Protein AF-A0A366F1Q2-F1 (afdb_monomer_lite)

Structure (mmCIF, N/CA/C/O backbone):
data_AF-A0A366F1Q2-F1
#
_entry.id   AF-A0A366F1Q2-F1
#
loop_
_atom_site.group_PDB
_atom_site.id
_atom_site.type_symbol
_atom_site.label_atom_id
_atom_site.label_alt_id
_atom_site.label_comp_id
_atom_site.label_asym_id
_atom_site.label_entity_id
_atom_site.label_seq_id
_atom_site.pdbx_PDB_ins_code
_atom_site.Cartn_x
_atom_site.Cartn_y
_atom_site.Cartn_z
_atom_site.occupancy
_atom_site.B_iso_or_equiv
_atom_site.auth_seq_id
_atom_site.auth_comp_id
_atom_site.auth_asym_id
_atom_site.auth_atom_id
_atom_site.pdbx_PDB_model_num
ATOM 1 N N . MET A 1 1 ? 3.385 -9.358 -30.947 1.00 55.31 1 MET A N 1
ATOM 2 C CA . MET A 1 1 ? 3.526 -7.968 -30.463 1.00 55.31 1 MET A CA 1
ATOM 3 C C . MET A 1 1 ? 4.231 -8.052 -29.122 1.00 55.31 1 MET A C 1
ATOM 5 O O . MET A 1 1 ? 3.856 -8.909 -28.335 1.00 55.31 1 MET A O 1
ATOM 9 N N . GLY A 1 2 ? 5.328 -7.318 -28.923 1.00 78.94 2 GLY A N 1
ATOM 10 C CA . GLY A 1 2 ? 6.110 -7.414 -27.682 1.00 78.94 2 GLY A CA 1
ATOM 11 C C . GLY A 1 2 ? 5.351 -6.820 -26.495 1.00 78.94 2 GLY A C 1
ATOM 12 O O . GLY A 1 2 ? 4.622 -5.847 -26.676 1.00 78.94 2 GLY A O 1
ATOM 13 N N . LEU A 1 3 ? 5.559 -7.368 -25.293 1.00 78.94 3 LEU A N 1
ATOM 14 C CA . LEU A 1 3 ? 4.951 -6.921 -24.029 1.00 78.94 3 LEU A CA 1
ATOM 15 C C . LEU A 1 3 ? 5.019 -5.394 -23.859 1.00 78.94 3 LEU A C 1
ATOM 17 O O . LEU A 1 3 ? 4.068 -4.757 -23.412 1.00 78.94 3 LEU A O 1
ATOM 21 N N . ILE A 1 4 ? 6.141 -4.793 -24.259 1.00 79.56 4 ILE A N 1
ATOM 22 C CA . ILE A 1 4 ? 6.356 -3.352 -24.145 1.00 79.56 4 ILE A CA 1
ATOM 23 C C . ILE A 1 4 ? 5.438 -2.551 -25.082 1.00 79.56 4 ILE A C 1
ATOM 25 O O . ILE A 1 4 ? 4.982 -1.469 -24.715 1.00 79.56 4 ILE A O 1
ATOM 29 N N . ALA A 1 5 ? 5.137 -3.069 -26.277 1.00 81.25 5 ALA A N 1
ATOM 30 C CA . ALA A 1 5 ? 4.204 -2.420 -27.197 1.00 81.25 5 ALA A CA 1
ATOM 31 C C . ALA A 1 5 ? 2.777 -2.428 -26.635 1.00 81.25 5 ALA A C 1
ATOM 33 O O . ALA A 1 5 ? 2.075 -1.431 -26.777 1.00 81.25 5 ALA A O 1
ATOM 34 N N . ASP A 1 6 ? 2.390 -3.494 -25.932 1.00 83.12 6 ASP A N 1
ATOM 35 C CA . ASP A 1 6 ? 1.084 -3.581 -25.277 1.00 83.12 6 ASP A CA 1
ATOM 36 C C . ASP A 1 6 ? 1.009 -2.642 -24.064 1.00 83.12 6 ASP A C 1
ATOM 38 O O . ASP A 1 6 ? 0.039 -1.903 -23.912 1.00 83.12 6 ASP A O 1
ATOM 42 N N . ILE A 1 7 ? 2.055 -2.593 -23.229 1.00 81.50 7 ILE A N 1
ATOM 43 C CA . ILE A 1 7 ? 2.107 -1.697 -22.061 1.00 81.50 7 ILE A CA 1
ATOM 44 C C . ILE A 1 7 ? 2.093 -0.230 -22.505 1.00 81.50 7 ILE A C 1
ATOM 46 O O . ILE A 1 7 ? 1.247 0.543 -22.061 1.00 81.50 7 ILE A O 1
ATOM 50 N N . LEU A 1 8 ? 2.995 0.167 -23.407 1.00 80.94 8 LEU A N 1
ATOM 51 C CA . LEU A 1 8 ? 3.077 1.555 -23.870 1.00 80.94 8 LEU A CA 1
ATOM 52 C C . LEU A 1 8 ? 1.886 1.937 -24.756 1.00 80.94 8 LEU A C 1
ATOM 54 O O . LEU A 1 8 ? 1.430 3.080 -24.709 1.00 80.94 8 LEU A O 1
ATOM 58 N N . GLY A 1 9 ? 1.362 0.992 -25.538 1.00 80.69 9 GLY A N 1
ATOM 59 C CA . GLY A 1 9 ? 0.164 1.176 -26.353 1.00 80.69 9 GLY A CA 1
ATOM 60 C C . GLY A 1 9 ? -1.067 1.450 -25.495 1.00 80.69 9 GLY A C 1
ATOM 61 O O . GLY A 1 9 ? -1.777 2.423 -25.748 1.00 80.69 9 GLY A O 1
ATOM 62 N N . ASN A 1 10 ? -1.262 0.675 -24.426 1.00 77.44 10 ASN A N 1
ATOM 63 C CA . ASN A 1 10 ? -2.367 0.869 -23.488 1.00 77.44 10 ASN A CA 1
ATOM 64 C C . ASN A 1 10 ? -2.260 2.187 -22.715 1.00 77.44 10 ASN A C 1
ATOM 66 O O . ASN A 1 10 ? -3.276 2.822 -22.465 1.00 77.44 10 ASN A O 1
ATOM 70 N N . ILE A 1 11 ? -1.050 2.644 -22.384 1.00 70.56 11 ILE A N 1
ATOM 71 C CA . ILE A 1 11 ? -0.853 3.938 -21.710 1.00 70.56 11 ILE A CA 1
ATOM 72 C C . ILE A 1 11 ? -1.152 5.104 -22.661 1.00 70.56 11 ILE A C 1
ATOM 74 O O . ILE A 1 11 ? -1.729 6.110 -22.255 1.00 70.56 11 ILE A O 1
ATOM 78 N N . ARG A 1 12 ? -0.786 4.980 -23.943 1.00 72.44 12 ARG A N 1
ATOM 79 C CA . ARG A 1 12 ? -0.923 6.065 -24.926 1.00 72.44 12 ARG A CA 1
ATOM 80 C C . ARG A 1 12 ? -2.324 6.174 -25.531 1.00 72.44 12 ARG A C 1
ATOM 82 O O . ARG A 1 12 ? -2.735 7.273 -25.889 1.00 72.44 12 ARG A O 1
ATOM 89 N N . ALA A 1 13 ? -3.046 5.062 -25.661 1.00 69.06 13 ALA A N 1
ATOM 90 C CA . ALA A 1 13 ? -4.394 5.035 -26.234 1.00 69.06 13 ALA A CA 1
ATOM 91 C C . ALA A 1 13 ? -5.470 5.591 -25.286 1.00 69.06 13 ALA A C 1
ATOM 93 O O . ALA A 1 13 ? -6.597 5.856 -25.706 1.00 69.06 13 ALA A O 1
ATOM 94 N N . ALA A 1 14 ? -5.147 5.768 -24.007 1.00 49.94 14 ALA A N 1
ATOM 95 C CA . ALA A 1 14 ? -6.154 5.877 -22.975 1.00 49.94 14 ALA A CA 1
ATOM 96 C C . ALA A 1 14 ? -6.227 7.295 -22.383 1.00 49.94 14 ALA A C 1
ATOM 98 O O . ALA A 1 14 ? -5.670 7.605 -21.337 1.00 49.94 14 ALA A O 1
ATOM 99 N N . GLY A 1 15 ? -7.033 8.146 -23.027 1.00 59.25 15 GLY A N 1
ATOM 100 C CA . GLY A 1 15 ? -7.753 9.207 -22.306 1.00 59.25 15 GLY A CA 1
ATOM 101 C C . GLY A 1 15 ? -8.800 8.641 -21.325 1.00 59.25 15 GLY A C 1
ATOM 102 O O . GLY A 1 15 ? -9.374 9.382 -20.535 1.00 59.25 15 GLY A O 1
ATOM 103 N N . ALA A 1 16 ? -9.039 7.324 -21.362 1.00 59.31 16 ALA A N 1
ATOM 104 C CA . ALA A 1 16 ? -9.848 6.569 -20.416 1.00 59.31 16 ALA A CA 1
ATOM 105 C C . ALA A 1 16 ? -8.939 5.820 -19.428 1.00 59.31 16 ALA A C 1
ATOM 107 O O . ALA A 1 16 ? -7.974 5.188 -19.831 1.00 59.31 16 ALA A O 1
ATOM 108 N N . LYS A 1 17 ? -9.240 5.856 -18.128 1.00 68.19 17 LYS A N 1
ATOM 109 C CA . LYS A 1 17 ? -8.485 5.094 -17.122 1.00 68.19 17 LYS A CA 1
ATOM 110 C C . LYS A 1 17 ? -8.599 3.587 -17.445 1.00 68.19 17 LYS A C 1
ATOM 112 O O . LYS A 1 17 ? -9.731 3.099 -17.479 1.00 68.19 17 LYS A O 1
ATOM 117 N N . PRO A 1 18 ? -7.500 2.855 -17.718 1.00 74.19 18 PRO A N 1
ATOM 118 C CA . PRO A 1 18 ? -7.575 1.427 -18.012 1.00 74.19 18 PRO A CA 1
ATOM 119 C C . PRO A 1 18 ? -8.175 0.666 -16.825 1.00 74.19 18 PRO A C 1
ATOM 121 O O . PRO A 1 18 ? -8.072 1.106 -15.675 1.00 74.19 18 PRO A O 1
ATOM 124 N N . ALA A 1 19 ? -8.817 -0.470 -17.108 1.00 78.31 19 ALA A N 1
ATOM 125 C CA . ALA A 1 19 ? -9.313 -1.350 -16.058 1.00 78.31 19 ALA A CA 1
ATOM 126 C C . ALA A 1 19 ? -8.145 -1.751 -15.134 1.00 78.31 19 ALA A C 1
ATOM 128 O O . ALA A 1 19 ? -7.055 -2.041 -15.639 1.00 78.31 19 ALA A O 1
ATOM 129 N N . PRO A 1 20 ? -8.339 -1.743 -13.802 1.00 82.81 20 PRO A N 1
ATOM 130 C CA . PRO A 1 20 ? -7.271 -2.077 -12.870 1.00 82.81 20 PRO A CA 1
ATOM 131 C C . PRO A 1 20 ? -6.807 -3.516 -13.111 1.00 82.81 20 PRO A C 1
ATOM 133 O O . PRO A 1 20 ? -7.621 -4.441 -13.134 1.00 82.81 20 PRO A O 1
ATOM 136 N N . ARG A 1 21 ? -5.499 -3.698 -13.304 1.00 90.88 21 ARG A N 1
ATOM 137 C CA . ARG A 1 21 ? -4.878 -5.022 -13.412 1.00 90.88 21 ARG A CA 1
ATOM 138 C C . ARG A 1 21 ? -4.797 -5.685 -12.041 1.00 90.88 21 ARG A C 1
ATOM 140 O O . ARG A 1 21 ? -4.759 -5.001 -11.018 1.00 90.88 21 ARG A O 1
ATOM 147 N N . ALA A 1 22 ? -4.744 -7.017 -12.009 1.00 95.00 22 ALA A N 1
ATOM 148 C CA . ALA A 1 22 ? -4.467 -7.713 -10.760 1.00 95.00 22 ALA A CA 1
ATOM 149 C C . ALA A 1 22 ? -2.996 -7.515 -10.357 1.00 95.00 22 ALA A C 1
ATOM 151 O O . ALA A 1 22 ? -2.111 -7.420 -11.208 1.00 95.00 22 ALA A O 1
ATOM 152 N N . LEU A 1 23 ? -2.719 -7.514 -9.049 1.00 94.38 23 LEU A N 1
ATOM 153 C CA . LEU A 1 23 ? -1.359 -7.392 -8.505 1.00 94.38 23 LEU A CA 1
ATOM 154 C C . LEU A 1 23 ? -0.407 -8.441 -9.108 1.00 94.38 23 LEU A C 1
ATOM 156 O O . LEU A 1 23 ? 0.691 -8.098 -9.543 1.00 94.38 23 LEU A O 1
ATOM 160 N N . ALA A 1 24 ? -0.868 -9.691 -9.224 1.00 94.12 24 ALA A N 1
ATOM 161 C CA . ALA A 1 24 ? -0.105 -10.783 -9.826 1.00 94.12 24 ALA A CA 1
ATOM 162 C C . ALA A 1 24 ? 0.238 -10.533 -11.309 1.00 94.12 24 ALA A C 1
ATOM 164 O O . ALA A 1 24 ? 1.314 -10.917 -11.766 1.00 94.12 24 ALA A O 1
ATOM 165 N N . ASP A 1 25 ? -0.634 -9.851 -12.060 1.00 94.19 25 ASP A N 1
ATOM 166 C CA . ASP A 1 25 ? -0.396 -9.547 -13.475 1.00 94.19 25 ASP A CA 1
ATOM 167 C C . ASP A 1 25 ? 0.711 -8.503 -13.649 1.00 94.19 25 ASP A C 1
ATOM 169 O O . ASP A 1 25 ? 1.524 -8.606 -14.573 1.00 94.19 25 ASP A O 1
ATOM 173 N N . VAL A 1 26 ? 0.759 -7.503 -12.760 1.00 94.25 26 VAL A N 1
ATOM 174 C CA . VAL A 1 26 ? 1.796 -6.459 -12.761 1.00 94.25 26 VAL A CA 1
ATOM 175 C C . VAL A 1 26 ? 3.148 -7.043 -12.350 1.00 94.25 26 VAL A C 1
ATOM 177 O O . VAL A 1 26 ? 4.153 -6.770 -13.005 1.00 94.25 26 VAL A O 1
ATOM 180 N N . GLU A 1 27 ? 3.184 -7.917 -11.341 1.00 96.00 27 GLU A N 1
ATOM 181 C CA . GLU A 1 27 ? 4.404 -8.636 -10.945 1.00 96.00 27 GLU A CA 1
ATOM 182 C C . GLU A 1 27 ? 4.911 -9.555 -12.068 1.00 96.00 27 GLU A C 1
ATOM 184 O O . GLU A 1 27 ? 6.097 -9.530 -12.407 1.00 96.00 27 GLU A O 1
ATOM 189 N N . ALA A 1 28 ? 4.014 -10.296 -12.729 1.00 94.75 28 ALA A N 1
ATOM 190 C CA . ALA A 1 28 ? 4.359 -11.094 -13.902 1.00 94.75 28 ALA A CA 1
ATOM 191 C C . ALA A 1 28 ? 4.855 -10.225 -15.073 1.00 94.75 28 ALA A C 1
ATOM 193 O O . ALA A 1 28 ? 5.753 -10.627 -15.814 1.00 94.75 28 ALA A O 1
ATOM 194 N N . ALA A 1 29 ? 4.295 -9.025 -15.261 1.00 93.56 29 ALA A N 1
ATOM 195 C CA . ALA A 1 29 ? 4.774 -8.074 -16.261 1.00 93.56 29 ALA A CA 1
ATOM 196 C C . ALA A 1 29 ? 6.187 -7.562 -15.944 1.00 93.56 29 ALA A C 1
ATOM 198 O O . ALA A 1 29 ? 7.022 -7.559 -16.845 1.00 93.56 29 ALA A O 1
ATOM 199 N N . LEU A 1 30 ? 6.480 -7.210 -14.689 1.00 95.62 30 LEU A N 1
ATOM 200 C CA . LEU A 1 30 ? 7.823 -6.809 -14.250 1.00 95.62 30 LEU A CA 1
ATOM 201 C C . LEU A 1 30 ? 8.849 -7.935 -14.437 1.00 95.62 30 LEU A C 1
ATOM 203 O O . LEU A 1 30 ? 9.936 -7.690 -14.956 1.00 95.62 30 LEU A O 1
ATOM 207 N N . ALA A 1 31 ? 8.495 -9.177 -14.094 1.00 96.31 31 ALA A N 1
ATOM 208 C CA . ALA A 1 31 ? 9.366 -10.332 -14.314 1.00 96.31 31 ALA A CA 1
ATOM 209 C C . ALA A 1 31 ? 9.679 -10.539 -15.808 1.00 96.31 31 ALA A C 1
ATOM 211 O O . ALA A 1 31 ? 10.837 -10.720 -16.189 1.00 96.31 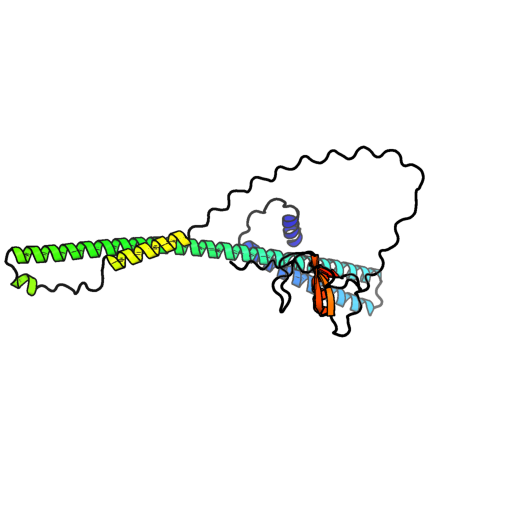31 ALA A O 1
ATOM 212 N N . ARG A 1 32 ? 8.659 -10.449 -16.675 1.00 95.50 32 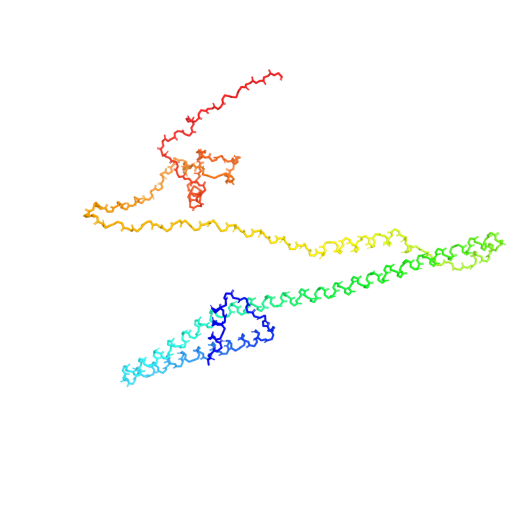ARG A N 1
ATOM 213 C CA . ARG A 1 32 ? 8.848 -10.511 -18.134 1.00 95.50 32 ARG A CA 1
ATOM 214 C C . ARG A 1 32 ? 9.722 -9.365 -18.648 1.00 95.50 32 ARG A C 1
ATOM 216 O O . ARG A 1 32 ? 10.605 -9.621 -19.460 1.00 95.50 32 ARG A O 1
ATOM 223 N N . LEU A 1 33 ? 9.528 -8.145 -18.145 1.00 95.25 33 LEU A N 1
ATOM 224 C CA . LEU A 1 33 ? 10.335 -6.976 -18.505 1.00 95.25 33 LEU A CA 1
ATOM 225 C C . LEU A 1 33 ? 11.811 -7.159 -18.120 1.00 95.25 33 LEU A C 1
ATOM 227 O O . LEU A 1 33 ? 12.701 -6.841 -18.907 1.00 95.25 33 LEU A O 1
ATOM 231 N N . GLY A 1 34 ? 12.078 -7.718 -16.935 1.00 95.94 34 GLY A N 1
ATOM 232 C CA . GLY A 1 34 ? 13.429 -8.059 -16.487 1.00 95.94 34 GLY A CA 1
ATOM 233 C C . GLY A 1 34 ? 14.108 -9.081 -17.403 1.00 95.94 34 GLY A C 1
ATOM 234 O O . GLY A 1 34 ? 15.260 -8.891 -17.796 1.00 95.94 34 GLY A O 1
ATOM 235 N N . ASN A 1 35 ? 13.378 -10.122 -17.814 1.00 96.06 35 ASN A N 1
ATOM 236 C CA . ASN A 1 35 ? 13.876 -11.118 -18.765 1.00 96.06 35 ASN A CA 1
ATOM 237 C C . ASN A 1 35 ? 14.170 -10.499 -20.141 1.00 96.06 35 ASN A C 1
ATOM 239 O O . ASN A 1 35 ? 15.231 -10.751 -20.709 1.00 96.06 35 ASN A O 1
ATOM 243 N N . GLU A 1 36 ? 13.270 -9.656 -20.655 1.00 95.69 36 GLU A N 1
ATOM 244 C CA . GLU A 1 36 ? 13.437 -8.959 -21.938 1.00 95.69 36 GLU A CA 1
ATOM 245 C C . GLU A 1 36 ? 14.643 -8.006 -21.916 1.00 95.69 36 GLU A C 1
ATOM 247 O O . GLU A 1 36 ? 15.457 -8.010 -22.840 1.00 95.69 36 GLU A O 1
ATOM 252 N N . ARG A 1 37 ? 14.830 -7.258 -20.820 1.00 97.19 37 ARG A N 1
ATOM 253 C CA . ARG A 1 37 ? 16.012 -6.411 -20.600 1.00 97.19 37 ARG A CA 1
ATOM 254 C C . ARG A 1 37 ? 17.304 -7.229 -20.602 1.00 97.19 37 ARG A C 1
ATOM 256 O O . ARG A 1 37 ? 18.267 -6.836 -21.257 1.00 97.19 37 ARG A O 1
ATOM 263 N N . ASN A 1 38 ? 17.345 -8.347 -19.879 1.00 97.00 38 ASN A N 1
ATOM 264 C CA . ASN A 1 38 ? 18.539 -9.195 -19.813 1.00 97.00 38 ASN A CA 1
ATOM 265 C C . ASN A 1 38 ? 18.876 -9.801 -21.182 1.00 97.00 38 ASN A C 1
ATOM 267 O O . ASN A 1 38 ? 20.035 -9.764 -21.592 1.00 97.00 38 ASN A O 1
ATOM 271 N N . ALA A 1 39 ? 17.865 -10.276 -21.916 1.00 96.38 39 ALA A N 1
ATOM 272 C CA . ALA A 1 39 ? 18.034 -10.790 -23.272 1.00 96.38 39 ALA A CA 1
ATOM 273 C C . ALA A 1 39 ? 18.550 -9.710 -24.238 1.00 96.38 39 ALA A C 1
ATOM 275 O O . ALA A 1 39 ? 19.489 -9.956 -24.990 1.00 96.38 39 ALA A O 1
ATOM 276 N N . ALA A 1 40 ? 17.999 -8.492 -24.183 1.00 96.06 40 ALA A N 1
ATOM 277 C CA . ALA A 1 40 ? 18.459 -7.382 -25.016 1.00 96.06 40 ALA A CA 1
ATOM 278 C C . ALA A 1 40 ? 19.898 -6.949 -24.676 1.00 96.06 40 ALA A C 1
ATOM 280 O O . ALA A 1 40 ? 20.671 -6.668 -25.587 1.00 96.06 40 ALA A O 1
ATOM 281 N N . ARG A 1 41 ? 20.293 -6.942 -23.393 1.00 98.06 41 ARG A N 1
ATOM 282 C CA . ARG A 1 41 ? 21.687 -6.671 -22.985 1.00 98.06 41 ARG A CA 1
ATOM 283 C C . ARG A 1 41 ? 22.655 -7.719 -23.528 1.00 98.06 41 ARG A C 1
ATOM 285 O O . ARG A 1 41 ? 23.700 -7.341 -24.051 1.00 98.06 41 ARG A O 1
ATOM 292 N N . ALA A 1 42 ? 22.303 -9.001 -23.420 1.00 97.69 42 ALA A N 1
ATOM 293 C CA . ALA A 1 42 ? 23.109 -10.090 -23.966 1.00 97.69 42 ALA A CA 1
ATOM 294 C C . ALA A 1 42 ? 23.262 -9.951 -25.488 1.00 97.69 42 ALA A C 1
ATOM 296 O O . ALA A 1 42 ? 24.381 -9.942 -25.984 1.00 97.69 42 ALA A O 1
ATOM 297 N N . ALA A 1 43 ? 22.163 -9.698 -26.206 1.00 97.56 43 ALA A N 1
ATOM 298 C CA . ALA A 1 43 ? 22.185 -9.526 -27.656 1.00 97.56 43 ALA A CA 1
ATOM 299 C C . ALA A 1 43 ? 23.031 -8.325 -28.120 1.00 97.56 43 ALA A C 1
ATOM 301 O O . ALA A 1 43 ? 23.733 -8.429 -29.121 1.00 97.56 43 ALA A O 1
ATOM 302 N N . VAL A 1 44 ? 23.014 -7.197 -27.392 1.00 98.00 44 VAL A N 1
ATOM 303 C CA . VAL A 1 44 ? 23.926 -6.071 -27.678 1.00 98.00 44 VAL A CA 1
ATOM 304 C C . VAL A 1 44 ? 25.380 -6.492 -27.472 1.00 98.00 44 VAL A C 1
ATOM 306 O O . VAL A 1 44 ? 26.215 -6.202 -28.320 1.00 98.00 44 VAL A O 1
ATOM 309 N N . ALA A 1 45 ? 25.695 -7.171 -26.366 1.00 97.88 45 ALA A N 1
ATOM 310 C CA . ALA A 1 45 ? 27.060 -7.606 -26.079 1.00 97.88 45 ALA A CA 1
ATOM 311 C C . ALA A 1 45 ? 27.577 -8.616 -27.116 1.00 97.88 45 ALA A C 1
ATOM 313 O O . ALA A 1 45 ? 28.722 -8.508 -27.549 1.00 97.88 45 ALA A O 1
ATOM 314 N N . ASP A 1 46 ? 26.735 -9.558 -27.537 1.00 97.75 46 ASP A N 1
ATOM 315 C CA . ASP A 1 46 ? 27.078 -10.555 -28.549 1.00 97.75 46 ASP A CA 1
ATOM 316 C C . ASP A 1 46 ? 27.265 -9.912 -29.929 1.00 97.75 46 ASP A C 1
ATOM 318 O O . ASP A 1 46 ? 28.268 -10.185 -30.580 1.00 97.75 46 ASP A O 1
ATOM 322 N N . ALA A 1 47 ? 26.386 -8.984 -30.332 1.00 97.69 47 ALA A N 1
ATOM 323 C CA . ALA A 1 47 ? 26.535 -8.247 -31.590 1.00 97.69 47 ALA A CA 1
ATOM 324 C C . ALA A 1 47 ? 27.821 -7.403 -31.628 1.00 97.69 47 ALA A C 1
ATOM 326 O O . ALA A 1 47 ? 28.477 -7.329 -32.663 1.00 97.69 47 ALA A O 1
ATOM 327 N N . MET A 1 48 ? 28.207 -6.786 -30.504 1.00 98.00 48 MET A N 1
ATOM 328 C CA . MET A 1 48 ? 29.469 -6.040 -30.409 1.00 98.00 48 MET A CA 1
ATOM 329 C C . MET A 1 48 ? 30.690 -6.966 -30.436 1.00 98.00 48 MET A C 1
ATOM 331 O O . MET A 1 48 ? 31.675 -6.634 -31.085 1.00 98.00 48 MET A O 1
ATOM 335 N N . ARG A 1 49 ? 30.619 -8.144 -29.801 1.00 98.00 49 ARG A N 1
ATOM 336 C CA . ARG A 1 49 ? 31.699 -9.141 -29.860 1.00 98.00 49 ARG A CA 1
ATOM 337 C C . ARG A 1 49 ? 31.894 -9.676 -31.280 1.00 98.00 49 ARG A C 1
ATOM 339 O O . ARG A 1 49 ? 33.018 -9.684 -31.763 1.00 98.00 49 ARG A O 1
ATOM 346 N N . GLU A 1 50 ? 30.809 -10.064 -31.954 1.00 97.94 50 GLU A N 1
ATOM 347 C CA . GLU A 1 50 ? 30.854 -10.534 -33.348 1.00 97.94 50 GLU A CA 1
ATOM 348 C C . GLU A 1 50 ? 31.394 -9.435 -34.272 1.00 97.94 50 GLU A C 1
ATOM 350 O O . GLU A 1 50 ? 32.228 -9.698 -35.131 1.00 97.94 50 GLU A O 1
ATOM 355 N N . ARG A 1 51 ? 30.988 -8.179 -34.057 1.00 97.62 51 ARG A N 1
ATOM 356 C CA . ARG A 1 51 ? 31.514 -7.028 -34.799 1.00 97.62 51 ARG A CA 1
ATOM 357 C C . ARG A 1 51 ? 33.030 -6.894 -34.647 1.00 97.62 51 ARG A C 1
ATOM 359 O O . ARG A 1 51 ? 33.717 -6.691 -35.644 1.00 97.62 51 ARG A O 1
ATOM 366 N N . ASP A 1 52 ? 33.542 -6.999 -33.424 1.00 97.88 52 ASP A N 1
ATOM 367 C CA . ASP A 1 52 ? 34.978 -6.899 -33.157 1.00 97.88 52 ASP A CA 1
ATOM 368 C C . ASP A 1 52 ? 35.756 -8.072 -33.778 1.00 97.88 52 ASP A C 1
ATOM 370 O O . ASP A 1 52 ? 36.848 -7.870 -34.303 1.00 97.88 52 ASP A O 1
ATOM 374 N N . GLU A 1 53 ? 35.184 -9.280 -33.793 1.00 97.75 53 GLU A N 1
ATOM 375 C CA . GLU A 1 53 ? 35.757 -10.445 -34.483 1.00 97.75 53 GLU A CA 1
ATOM 376 C C . GLU A 1 53 ? 35.798 -10.254 -36.009 1.00 97.75 53 GLU A C 1
ATOM 378 O O . GLU A 1 53 ? 36.816 -10.543 -36.637 1.00 97.75 53 GLU A O 1
ATOM 383 N N . LEU A 1 54 ? 34.731 -9.716 -36.609 1.00 97.00 54 LEU A N 1
ATOM 384 C CA . LEU A 1 54 ? 34.661 -9.453 -38.051 1.00 97.00 54 LEU A CA 1
ATOM 385 C C . LEU A 1 54 ? 35.646 -8.372 -38.513 1.00 97.00 54 LEU A C 1
ATOM 387 O O . LEU A 1 54 ? 36.196 -8.468 -39.610 1.00 97.00 54 LEU A O 1
ATOM 391 N N . LEU A 1 55 ? 35.917 -7.382 -37.660 1.00 96.12 55 LEU A N 1
ATOM 392 C CA . LEU A 1 55 ? 36.939 -6.365 -37.914 1.00 96.12 55 LEU A CA 1
ATOM 393 C C . LEU A 1 55 ? 38.361 -6.945 -37.972 1.00 96.12 55 LEU A C 1
ATOM 395 O O . LEU A 1 55 ? 39.230 -6.334 -38.584 1.00 96.12 55 LEU A O 1
ATOM 399 N N . LEU A 1 56 ? 38.616 -8.104 -37.356 1.00 97.50 56 LEU A N 1
ATOM 400 C CA . LEU A 1 56 ? 39.930 -8.759 -37.394 1.00 97.50 56 LEU A CA 1
ATOM 401 C C . LEU A 1 56 ? 40.170 -9.567 -38.674 1.00 97.50 56 LEU A C 1
ATOM 403 O O . LEU A 1 56 ? 41.320 -9.880 -38.978 1.00 97.50 56 LEU A O 1
ATOM 407 N N . VAL A 1 57 ? 39.109 -9.938 -39.394 1.00 97.75 57 VAL A N 1
ATOM 408 C CA . VAL A 1 57 ? 39.180 -10.776 -40.604 1.00 97.75 57 VAL A CA 1
ATOM 409 C C . VAL A 1 57 ? 38.896 -9.998 -41.893 1.00 97.75 57 VAL A C 1
ATOM 411 O O . VAL A 1 57 ? 38.703 -10.618 -42.935 1.00 97.75 57 VAL A O 1
ATOM 414 N N . ASP A 1 58 ? 38.887 -8.661 -41.828 1.00 94.56 58 ASP A N 1
ATOM 415 C CA . ASP A 1 58 ? 38.602 -7.756 -42.953 1.00 94.56 58 ASP A CA 1
ATOM 416 C C . ASP A 1 58 ? 37.274 -8.080 -43.673 1.00 94.56 58 ASP A C 1
ATOM 418 O O . ASP A 1 58 ? 37.177 -8.053 -44.903 1.00 94.56 58 ASP A O 1
ATOM 422 N N . GLU A 1 59 ? 36.234 -8.415 -42.902 1.00 96.06 59 GLU A N 1
ATOM 423 C CA . GLU A 1 59 ? 34.901 -8.693 -43.444 1.00 96.06 59 GLU A CA 1
ATOM 424 C C . GLU A 1 59 ? 34.262 -7.439 -44.072 1.00 96.06 59 GLU A C 1
ATOM 426 O O . GLU A 1 59 ? 34.630 -6.299 -43.790 1.00 96.06 59 GLU A O 1
ATOM 431 N N . THR A 1 60 ? 33.261 -7.641 -44.930 1.00 96.12 60 THR A N 1
ATOM 432 C CA . THR A 1 60 ? 32.576 -6.542 -45.625 1.00 96.12 60 THR A CA 1
ATOM 433 C C . THR A 1 60 ? 31.881 -5.540 -44.685 1.00 96.12 60 THR A C 1
ATOM 435 O O . THR A 1 60 ? 31.154 -5.916 -43.762 1.00 96.12 60 THR A O 1
ATOM 438 N N . ASP A 1 61 ? 31.983 -4.243 -45.013 1.00 96.44 61 ASP A N 1
ATOM 439 C CA . ASP A 1 61 ? 31.290 -3.144 -44.311 1.00 96.44 61 ASP A CA 1
ATOM 440 C C . ASP A 1 61 ? 29.774 -3.369 -44.179 1.00 96.44 61 ASP A C 1
ATOM 442 O O . ASP A 1 61 ? 29.149 -2.953 -43.203 1.00 96.44 61 ASP A O 1
ATOM 446 N N . ALA A 1 62 ? 29.170 -4.053 -45.157 1.00 96.38 62 ALA A N 1
ATOM 447 C CA . ALA A 1 62 ? 27.748 -4.379 -45.148 1.00 96.38 62 ALA A CA 1
ATOM 448 C C . ALA A 1 62 ? 27.368 -5.263 -43.950 1.00 96.38 62 ALA A C 1
ATOM 450 O O . ALA A 1 62 ? 26.362 -5.008 -43.288 1.00 96.38 62 ALA A O 1
ATOM 451 N N . ARG A 1 63 ? 28.191 -6.269 -43.629 1.00 96.31 63 ARG A N 1
ATOM 452 C CA . ARG A 1 63 ? 27.933 -7.169 -42.501 1.00 96.31 63 ARG A CA 1
ATOM 453 C C . ARG A 1 63 ? 28.085 -6.451 -41.159 1.00 96.31 63 ARG A C 1
ATOM 455 O O . ARG A 1 63 ? 27.287 -6.684 -40.252 1.00 96.31 63 ARG A O 1
ATOM 462 N N . ILE A 1 64 ? 29.067 -5.557 -41.043 1.00 96.12 64 ILE A N 1
ATOM 463 C CA . ILE A 1 64 ? 29.260 -4.716 -39.852 1.00 96.12 64 ILE A CA 1
ATOM 464 C C . ILE A 1 64 ? 28.049 -3.793 -39.653 1.00 96.12 64 ILE A C 1
ATOM 466 O O . ILE A 1 64 ? 27.511 -3.720 -38.548 1.00 96.12 64 ILE A O 1
ATOM 470 N N . ALA A 1 65 ? 27.560 -3.161 -40.725 1.00 96.25 65 ALA A N 1
ATOM 471 C CA . ALA A 1 65 ? 26.376 -2.306 -40.673 1.00 96.25 65 ALA A CA 1
ATOM 472 C C . ALA A 1 65 ? 25.114 -3.065 -40.218 1.00 96.25 65 ALA A C 1
ATOM 474 O O . ALA A 1 65 ? 24.306 -2.522 -39.461 1.00 96.25 65 ALA A O 1
ATOM 475 N N . ASP A 1 66 ? 24.953 -4.329 -40.623 1.00 97.38 66 ASP A N 1
ATOM 476 C CA . ASP A 1 66 ? 23.851 -5.180 -40.161 1.00 97.38 66 ASP A CA 1
ATOM 477 C C . ASP A 1 66 ? 23.924 -5.475 -38.651 1.00 97.38 66 ASP A C 1
ATOM 479 O O . ASP A 1 66 ? 22.888 -5.465 -37.972 1.00 97.38 66 ASP A O 1
ATOM 483 N N . LEU A 1 67 ? 25.127 -5.717 -38.112 1.00 96.69 67 LEU A N 1
ATOM 484 C CA . LEU A 1 67 ? 25.346 -5.922 -36.673 1.00 96.69 67 LEU A CA 1
ATOM 485 C C . LEU A 1 67 ? 25.094 -4.645 -35.869 1.00 96.69 67 LEU A C 1
ATOM 487 O O . LEU A 1 67 ? 24.441 -4.704 -34.826 1.00 96.69 67 LEU A O 1
ATOM 491 N N . ASP A 1 68 ? 25.531 -3.491 -36.373 1.00 97.44 68 ASP A N 1
ATOM 492 C CA . ASP A 1 68 ? 25.260 -2.195 -35.748 1.00 97.44 68 ASP A CA 1
ATOM 493 C C . ASP A 1 68 ? 23.749 -1.907 -35.722 1.00 97.44 68 ASP A C 1
ATOM 495 O O . ASP A 1 68 ? 23.183 -1.597 -34.669 1.00 97.44 68 ASP A O 1
ATOM 499 N N . ALA A 1 69 ? 23.050 -2.133 -36.840 1.00 97.56 69 ALA A N 1
ATOM 500 C CA . ALA A 1 69 ? 21.595 -2.002 -36.905 1.00 97.56 69 ALA A CA 1
ATOM 501 C C . ALA A 1 69 ? 20.873 -2.980 -35.958 1.00 97.56 69 ALA A C 1
ATOM 503 O O . ALA A 1 69 ? 19.836 -2.646 -35.375 1.00 97.56 69 ALA A O 1
ATOM 504 N N . LEU A 1 70 ? 21.395 -4.200 -35.785 1.00 97.12 70 LEU A N 1
ATOM 505 C CA . LEU A 1 70 ? 20.874 -5.165 -34.815 1.00 97.12 70 LEU A CA 1
ATOM 506 C C . LEU A 1 70 ? 21.070 -4.680 -33.374 1.00 97.12 70 LEU A C 1
ATOM 508 O O . LEU A 1 70 ? 20.115 -4.705 -32.592 1.00 97.12 70 LEU A O 1
ATOM 512 N N . ALA A 1 71 ? 22.267 -4.205 -33.036 1.00 97.06 71 ALA A N 1
ATOM 513 C CA . ALA A 1 71 ? 22.572 -3.669 -31.718 1.00 97.06 71 ALA A CA 1
ATOM 514 C C . ALA A 1 71 ? 21.687 -2.460 -31.384 1.00 97.06 71 ALA A C 1
ATOM 516 O O . ALA A 1 71 ? 21.132 -2.393 -30.286 1.00 97.06 71 ALA A O 1
ATOM 517 N N . ASP A 1 72 ? 21.459 -1.560 -32.340 1.00 97.62 72 ASP A N 1
ATOM 518 C CA . ASP A 1 72 ? 20.588 -0.397 -32.156 1.00 97.62 72 ASP A CA 1
ATOM 519 C C . ASP A 1 72 ? 19.122 -0.787 -31.920 1.00 97.62 72 ASP A C 1
ATOM 521 O O . ASP A 1 72 ? 18.458 -0.214 -31.050 1.00 97.62 72 ASP A O 1
ATOM 525 N N . ARG A 1 73 ? 18.610 -1.828 -32.596 1.00 97.31 73 ARG A N 1
ATOM 526 C CA . ARG A 1 73 ? 17.272 -2.380 -32.296 1.00 97.31 73 ARG A CA 1
ATOM 527 C C . ARG A 1 73 ? 17.169 -2.893 -30.855 1.00 97.31 73 ARG A C 1
ATOM 529 O O . ARG A 1 73 ? 16.147 -2.676 -30.192 1.00 97.31 73 ARG A O 1
ATOM 536 N N . HIS A 1 74 ? 18.208 -3.555 -30.346 1.00 96.75 74 HIS A N 1
ATOM 537 C CA . HIS A 1 74 ? 18.224 -4.031 -28.962 1.00 96.75 74 HIS A CA 1
ATOM 538 C C . HIS A 1 74 ? 18.421 -2.893 -27.951 1.00 96.75 74 HIS A C 1
ATOM 540 O O . HIS A 1 74 ? 17.747 -2.894 -26.921 1.00 96.75 74 HIS A O 1
ATOM 546 N N . ARG A 1 75 ? 19.226 -1.868 -28.258 1.00 97.19 75 ARG A N 1
ATOM 547 C CA . ARG A 1 75 ? 19.322 -0.638 -27.446 1.00 97.19 75 ARG A CA 1
ATOM 548 C C . ARG A 1 75 ? 17.973 0.066 -27.327 1.00 97.19 75 ARG A C 1
ATOM 550 O O . ARG A 1 75 ? 17.562 0.399 -26.221 1.00 97.19 75 ARG A O 1
ATOM 557 N N . LEU A 1 76 ? 17.223 0.180 -28.424 1.00 96.06 76 LEU A N 1
ATOM 558 C CA . LEU A 1 76 ? 15.861 0.719 -28.391 1.00 96.06 76 LEU A CA 1
ATOM 559 C C . LEU A 1 76 ? 14.927 -0.121 -27.502 1.00 96.06 76 LEU A C 1
ATOM 561 O O . LEU A 1 76 ? 14.032 0.417 -26.850 1.00 96.06 76 LEU A O 1
ATOM 565 N N . THR A 1 77 ? 15.122 -1.441 -27.457 1.00 94.81 77 THR A N 1
ATOM 566 C CA . THR A 1 77 ? 14.380 -2.324 -26.542 1.00 94.81 77 THR A CA 1
ATOM 567 C C . THR A 1 77 ? 14.737 -2.028 -25.083 1.00 94.81 77 THR A C 1
ATOM 569 O O . THR A 1 77 ? 13.834 -1.925 -24.257 1.00 94.81 77 THR A O 1
ATOM 572 N N . LEU A 1 78 ? 16.015 -1.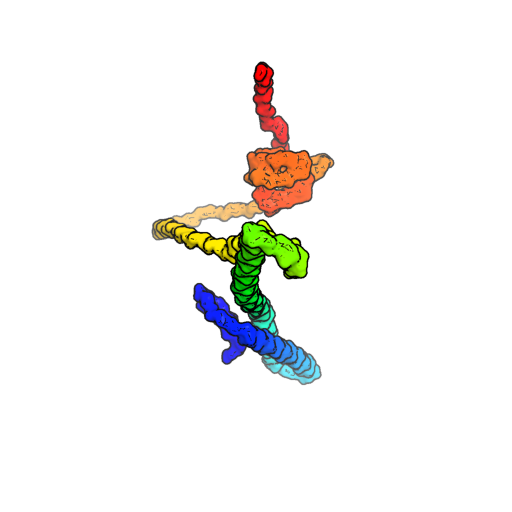793 -24.770 1.00 96.06 78 LEU A N 1
ATOM 573 C CA . LEU A 1 78 ? 16.448 -1.381 -23.429 1.00 96.06 78 LEU A CA 1
ATOM 574 C C . LEU A 1 78 ? 15.833 -0.043 -23.011 1.00 96.06 78 LEU A C 1
ATOM 576 O O . LEU A 1 78 ? 15.231 0.031 -21.944 1.00 96.06 78 LEU A O 1
ATOM 580 N N . GLU A 1 79 ? 15.873 0.973 -23.875 1.00 96.38 79 GLU A N 1
ATOM 581 C CA . GLU A 1 79 ? 15.244 2.272 -23.594 1.00 96.38 79 GLU A CA 1
ATOM 582 C C . GLU A 1 79 ? 13.739 2.147 -23.323 1.00 96.38 79 GLU A C 1
ATOM 584 O O . GLU A 1 79 ? 13.166 2.863 -22.499 1.00 96.38 79 GLU A O 1
ATOM 589 N N . ARG A 1 80 ? 13.070 1.239 -24.039 1.00 95.12 80 ARG A N 1
ATOM 590 C CA . ARG A 1 80 ? 11.655 0.934 -23.832 1.00 95.12 80 ARG A CA 1
ATOM 591 C C . ARG A 1 80 ? 11.418 0.231 -22.494 1.00 95.12 80 ARG A C 1
ATOM 593 O O . ARG A 1 80 ? 10.463 0.597 -21.808 1.00 95.12 80 ARG A O 1
ATOM 600 N N . CYS A 1 81 ? 12.277 -0.715 -22.105 1.00 93.81 81 CYS A N 1
ATOM 601 C CA . CYS A 1 81 ? 12.230 -1.333 -20.778 1.00 93.81 81 CYS A CA 1
ATOM 602 C C . CYS A 1 81 ? 12.396 -0.292 -19.668 1.00 93.81 81 CYS A C 1
ATOM 604 O O . CYS A 1 81 ? 11.607 -0.270 -18.727 1.00 93.81 81 CYS A O 1
ATOM 606 N N . ASP A 1 82 ? 13.363 0.612 -19.812 1.00 96.06 82 ASP A N 1
ATOM 607 C CA . ASP A 1 82 ? 13.672 1.634 -18.808 1.00 96.06 82 ASP A CA 1
ATOM 608 C C . ASP A 1 82 ? 12.545 2.664 -18.651 1.00 96.06 82 ASP A C 1
ATOM 610 O O . ASP A 1 82 ? 12.323 3.183 -17.560 1.00 96.06 82 ASP A O 1
ATOM 614 N N . LYS A 1 83 ? 11.765 2.911 -19.710 1.00 94.25 83 LYS A N 1
ATOM 615 C CA . LYS A 1 83 ? 10.543 3.729 -19.631 1.00 94.25 83 LYS A CA 1
ATOM 616 C C . LYS A 1 83 ? 9.355 2.979 -19.025 1.00 94.25 83 LYS A C 1
ATOM 618 O O . LYS A 1 83 ? 8.540 3.596 -18.345 1.00 94.25 83 LYS A O 1
ATOM 623 N N . ALA A 1 84 ? 9.219 1.679 -19.286 1.00 92.94 84 ALA A N 1
ATOM 624 C CA . ALA A 1 84 ? 8.078 0.885 -18.826 1.00 92.94 84 ALA A CA 1
ATOM 625 C C . ALA A 1 84 ? 8.177 0.484 -17.343 1.00 92.94 84 ALA A C 1
ATOM 627 O O . ALA A 1 84 ? 7.160 0.443 -16.652 1.00 92.94 84 ALA A O 1
ATOM 628 N N . GLU A 1 85 ? 9.384 0.209 -16.845 1.00 95.31 85 GLU A N 1
ATOM 629 C CA . GLU A 1 85 ? 9.622 -0.231 -15.466 1.00 95.31 85 GLU A CA 1
ATOM 630 C C . GLU A 1 85 ? 9.075 0.726 -14.391 1.00 95.31 85 GLU A C 1
ATOM 632 O O . GLU A 1 85 ? 8.285 0.260 -13.565 1.00 95.31 85 GLU A O 1
ATOM 637 N N . PRO A 1 86 ? 9.395 2.039 -14.378 1.00 96.19 86 PRO A N 1
ATOM 638 C CA . PRO A 1 86 ? 8.886 2.940 -13.343 1.00 96.19 86 PRO A CA 1
ATOM 639 C C . PRO A 1 86 ? 7.355 3.050 -13.357 1.00 96.19 86 PRO A C 1
ATOM 641 O O . PRO A 1 86 ? 6.748 3.226 -12.304 1.00 96.19 86 PRO A O 1
ATOM 644 N N . LEU A 1 87 ? 6.717 2.894 -14.523 1.00 92.88 87 LEU A N 1
ATOM 645 C CA . LEU A 1 87 ? 5.257 2.925 -14.652 1.00 92.88 87 LEU A CA 1
ATOM 646 C C . LEU A 1 87 ? 4.613 1.685 -14.017 1.00 92.88 87 LEU A C 1
ATOM 648 O O . LEU A 1 87 ? 3.638 1.808 -13.281 1.00 92.88 87 LEU A O 1
ATOM 652 N N . LEU A 1 88 ? 5.179 0.498 -14.257 1.00 92.38 88 LEU A N 1
ATOM 653 C CA . LEU A 1 88 ? 4.712 -0.740 -13.627 1.00 92.38 88 LEU A CA 1
ATOM 654 C C . LEU A 1 88 ? 4.973 -0.755 -12.116 1.00 92.38 88 LEU A C 1
ATOM 656 O O . LEU A 1 88 ? 4.147 -1.268 -11.367 1.00 92.38 88 LEU A O 1
ATOM 660 N N . LEU A 1 89 ? 6.105 -0.206 -11.663 1.00 95.44 89 LEU A N 1
ATOM 661 C CA . LEU A 1 89 ? 6.419 -0.106 -10.236 1.00 95.44 89 LEU A CA 1
ATOM 662 C C . LEU A 1 89 ? 5.449 0.828 -9.505 1.00 95.44 89 LEU A C 1
ATOM 664 O O . LEU A 1 89 ? 4.951 0.451 -8.447 1.00 95.44 89 LEU A O 1
ATOM 668 N N . ALA A 1 90 ? 5.135 1.991 -10.083 1.00 93.25 90 ALA A N 1
ATOM 669 C CA . ALA A 1 90 ? 4.140 2.905 -9.526 1.00 93.25 90 ALA A CA 1
ATOM 670 C C . ALA A 1 90 ? 2.752 2.244 -9.442 1.00 93.25 90 ALA A C 1
ATOM 672 O O . ALA A 1 90 ? 2.105 2.279 -8.399 1.00 93.25 90 ALA A O 1
ATOM 673 N N . GLU A 1 91 ? 2.323 1.552 -10.502 1.00 93.31 91 GLU A N 1
ATOM 674 C CA . GLU A 1 91 ? 1.051 0.817 -10.494 1.00 93.31 91 GLU A CA 1
ATOM 675 C C . GLU A 1 91 ? 1.032 -0.308 -9.447 1.00 93.31 91 GLU A C 1
ATOM 677 O O . GLU A 1 91 ? 0.024 -0.514 -8.768 1.00 93.31 91 GLU A O 1
ATOM 682 N N . LEU A 1 92 ? 2.145 -1.026 -9.270 1.00 95.06 92 LEU A N 1
ATOM 683 C CA . LEU A 1 92 ? 2.271 -2.051 -8.235 1.00 95.06 92 LEU A CA 1
ATOM 684 C C . LEU A 1 92 ? 2.162 -1.453 -6.825 1.00 95.06 92 LEU A C 1
ATOM 686 O O . LEU A 1 92 ? 1.533 -2.056 -5.952 1.00 95.06 92 LEU A O 1
ATOM 690 N N . GLU A 1 93 ? 2.770 -0.291 -6.587 1.00 96.06 93 GLU A N 1
ATOM 691 C CA . GLU A 1 93 ? 2.686 0.423 -5.311 1.00 96.06 93 GLU A CA 1
ATOM 692 C C . GLU A 1 93 ? 1.255 0.886 -5.015 1.00 96.06 93 GLU A C 1
ATOM 694 O O . GLU A 1 93 ? 0.760 0.659 -3.906 1.00 96.06 93 GLU A O 1
ATOM 699 N N . ASP A 1 94 ? 0.561 1.434 -6.013 1.00 93.19 94 ASP A N 1
ATOM 700 C CA . ASP A 1 94 ? -0.844 1.831 -5.906 1.00 93.19 94 ASP A CA 1
ATOM 701 C C . ASP A 1 94 ? -1.739 0.630 -5.571 1.00 93.19 94 ASP A C 1
ATOM 703 O O . ASP A 1 94 ? -2.543 0.683 -4.635 1.00 93.19 94 ASP A O 1
ATOM 707 N N . LEU A 1 95 ? -1.568 -0.492 -6.281 1.00 93.62 95 LEU A N 1
ATOM 708 C CA . LEU A 1 95 ? -2.325 -1.724 -6.035 1.00 93.62 95 LEU A CA 1
ATOM 709 C C . LEU A 1 95 ? -2.046 -2.301 -4.642 1.00 93.62 95 LEU A C 1
ATOM 711 O O . LEU A 1 95 ? -2.974 -2.719 -3.947 1.00 93.62 95 LEU A O 1
ATOM 715 N N . ARG A 1 96 ? -0.784 -2.302 -4.197 1.00 95.62 96 ARG A N 1
ATOM 716 C CA . ARG A 1 96 ? -0.406 -2.759 -2.849 1.00 95.62 96 ARG A CA 1
ATOM 717 C C . ARG A 1 96 ? -0.980 -1.854 -1.768 1.00 95.62 96 ARG A C 1
ATOM 719 O O . ARG A 1 96 ? -1.452 -2.356 -0.748 1.00 95.62 96 ARG A O 1
ATOM 726 N N . SER A 1 97 ? -0.958 -0.544 -1.980 1.00 95.00 97 SER A N 1
ATOM 727 C CA . SER A 1 97 ? -1.529 0.434 -1.055 1.00 95.00 97 SER A CA 1
ATOM 728 C C . SER A 1 97 ? -3.044 0.274 -0.954 1.00 95.00 97 SER A C 1
ATOM 730 O O . SER A 1 97 ? -3.577 0.200 0.152 1.00 95.00 97 SER A O 1
ATOM 732 N N . ALA A 1 98 ? -3.729 0.098 -2.086 1.00 92.31 98 ALA A N 1
ATOM 733 C CA . ALA A 1 98 ? -5.159 -0.191 -2.121 1.00 92.31 98 ALA A CA 1
ATOM 734 C C . ALA A 1 98 ? -5.502 -1.511 -1.407 1.00 92.31 98 ALA A C 1
ATOM 736 O O . ALA A 1 98 ? -6.430 -1.551 -0.599 1.00 92.31 98 ALA A O 1
ATOM 737 N N . ALA A 1 99 ? -4.727 -2.576 -1.635 1.00 92.88 99 ALA A N 1
ATOM 738 C CA . ALA A 1 99 ? -4.927 -3.865 -0.973 1.00 92.88 99 ALA A CA 1
ATOM 739 C C . ALA A 1 99 ? -4.712 -3.783 0.549 1.00 92.88 99 ALA A C 1
ATOM 741 O O . ALA A 1 99 ? -5.513 -4.316 1.318 1.00 92.88 99 ALA A O 1
ATOM 742 N N . LYS A 1 100 ? -3.667 -3.076 1.002 1.00 95.25 100 LYS A N 1
ATOM 743 C CA . LYS A 1 100 ? -3.427 -2.815 2.432 1.00 95.25 100 LYS A CA 1
ATOM 744 C C . LYS A 1 100 ? -4.571 -2.023 3.056 1.00 95.25 100 LYS A C 1
ATOM 746 O O . LYS A 1 100 ? -5.025 -2.382 4.138 1.00 95.25 100 LYS A O 1
ATOM 751 N N . GLN A 1 101 ? -5.056 -0.990 2.369 1.00 92.69 101 GLN A N 1
ATOM 752 C CA . GLN A 1 101 ? -6.176 -0.180 2.838 1.00 92.69 101 GLN A CA 1
ATOM 753 C C . GLN A 1 101 ? -7.457 -1.012 2.968 1.00 92.69 101 GLN A C 1
ATOM 755 O O . GLN A 1 101 ? -8.151 -0.901 3.975 1.00 92.69 101 GLN A O 1
ATOM 760 N N . ALA A 1 102 ? -7.748 -1.878 1.995 1.00 91.75 102 ALA A N 1
ATOM 761 C CA . ALA A 1 102 ? -8.897 -2.780 2.048 1.00 91.75 102 ALA A CA 1
ATOM 762 C C . ALA A 1 102 ? -8.785 -3.785 3.209 1.00 91.75 102 ALA A C 1
ATOM 764 O O . ALA A 1 102 ? -9.738 -3.972 3.961 1.00 91.75 102 ALA A O 1
ATOM 765 N N . CYS A 1 103 ? -7.604 -4.380 3.406 1.00 95.81 103 CYS A N 1
ATOM 766 C CA . CYS A 1 103 ? -7.333 -5.275 4.535 1.00 95.81 103 CYS A CA 1
ATOM 767 C C . CYS A 1 103 ? -7.504 -4.561 5.885 1.00 95.81 103 CYS A C 1
ATOM 769 O O . CYS A 1 103 ? -8.138 -5.083 6.799 1.00 95.81 103 CYS A O 1
ATOM 771 N N . TRP A 1 104 ? -6.994 -3.332 6.000 1.00 93.75 104 TRP A N 1
ATOM 772 C CA . TRP A 1 104 ? -7.180 -2.512 7.192 1.00 93.75 104 TRP A CA 1
ATOM 773 C C . TRP A 1 104 ? -8.656 -2.206 7.460 1.00 93.75 104 TRP A C 1
ATOM 775 O O . TRP A 1 104 ? -9.099 -2.317 8.600 1.00 93.75 104 TRP A O 1
ATOM 785 N N . GLN A 1 105 ? -9.429 -1.861 6.428 1.00 92.12 105 GLN A N 1
ATOM 786 C CA . GLN A 1 105 ? -10.867 -1.613 6.557 1.00 92.12 105 GLN A CA 1
ATOM 787 C C . GLN A 1 105 ? -11.627 -2.853 7.044 1.00 92.12 105 GLN A C 1
ATOM 789 O O . GLN A 1 105 ? -12.477 -2.723 7.923 1.00 92.12 105 GLN A O 1
ATOM 794 N N . ASP A 1 106 ? -11.295 -4.043 6.535 1.00 95.56 106 ASP A N 1
ATOM 795 C CA . ASP A 1 106 ? -11.881 -5.304 7.008 1.00 95.56 106 ASP A CA 1
ATOM 796 C C . ASP A 1 106 ? -11.543 -5.572 8.482 1.00 95.56 106 ASP A C 1
ATOM 798 O O . ASP A 1 106 ? -12.435 -5.756 9.312 1.00 95.56 106 ASP A O 1
ATOM 802 N N . LEU A 1 107 ? -10.256 -5.511 8.842 1.00 95.50 107 LEU A N 1
ATOM 803 C CA . LEU A 1 107 ? -9.811 -5.690 10.227 1.00 95.50 107 LEU A CA 1
ATOM 804 C C . LEU A 1 107 ? -10.477 -4.687 11.168 1.00 95.50 107 LEU A C 1
ATOM 806 O O . LEU A 1 107 ? -10.896 -5.050 12.269 1.00 95.50 107 LEU A O 1
ATOM 810 N N . ARG A 1 108 ? -10.610 -3.435 10.725 1.00 93.56 108 ARG A N 1
ATOM 811 C CA . ARG A 1 108 ? -11.274 -2.385 11.487 1.00 93.56 108 ARG A CA 1
ATOM 812 C C . ARG A 1 108 ? -12.754 -2.691 11.695 1.00 93.56 108 ARG A C 1
ATOM 814 O O . ARG A 1 108 ? -13.220 -2.589 12.825 1.00 93.56 108 ARG A O 1
ATOM 821 N N . ALA A 1 109 ? -13.468 -3.117 10.655 1.00 91.88 109 ALA A N 1
ATOM 822 C CA . ALA A 1 109 ? -14.875 -3.495 10.763 1.00 91.88 109 ALA A CA 1
ATOM 823 C C . ALA A 1 109 ? -15.078 -4.657 11.752 1.00 91.88 109 ALA A C 1
ATOM 825 O O . ALA A 1 109 ? -15.982 -4.615 12.589 1.00 91.88 109 ALA A O 1
ATOM 826 N N . ARG A 1 110 ? -14.198 -5.666 11.713 1.00 96.75 110 ARG A N 1
ATOM 827 C CA . ARG A 1 110 ? -14.226 -6.804 12.650 1.00 96.75 110 ARG A CA 1
ATOM 828 C C . ARG A 1 110 ? -13.926 -6.373 14.085 1.00 96.75 110 ARG A C 1
ATOM 830 O O . ARG A 1 110 ? -14.598 -6.829 15.007 1.00 96.75 110 ARG A O 1
ATOM 837 N N . TYR A 1 111 ? -12.961 -5.475 14.274 1.00 95.69 111 TYR A N 1
ATOM 838 C CA . TYR A 1 111 ? -12.675 -4.877 15.577 1.00 95.69 111 TYR A CA 1
ATOM 839 C C . TYR A 1 111 ? -13.879 -4.094 16.116 1.00 95.69 111 TYR A C 1
ATOM 841 O O . TYR A 1 111 ? -14.269 -4.296 17.262 1.00 95.69 111 TYR A O 1
ATOM 849 N N . ASP A 1 112 ? -14.501 -3.242 15.296 1.00 93.50 112 ASP A N 1
ATOM 850 C CA . ASP A 1 112 ? -15.646 -2.426 15.711 1.00 93.50 112 ASP A CA 1
ATOM 851 C C . ASP A 1 112 ? -16.866 -3.289 16.087 1.00 93.50 112 ASP A C 1
ATOM 853 O O . ASP A 1 112 ? -17.610 -2.921 17.002 1.00 93.50 112 ASP A O 1
ATOM 857 N N . ALA A 1 113 ? -17.060 -4.435 15.422 1.00 95.31 113 ALA A N 1
ATOM 858 C CA . ALA A 1 113 ? -18.076 -5.423 15.784 1.00 95.31 113 ALA A CA 1
ATOM 859 C C . ALA A 1 113 ? -17.767 -6.090 17.137 1.00 95.31 113 ALA A C 1
ATOM 861 O O . ALA A 1 113 ? -18.612 -6.084 18.032 1.00 95.31 113 ALA A O 1
ATOM 862 N N . ALA A 1 114 ? -16.537 -6.579 17.328 1.00 97.38 114 ALA A N 1
ATOM 863 C CA . ALA A 1 114 ? -16.110 -7.199 18.584 1.00 97.38 114 ALA A CA 1
ATOM 864 C C . ALA A 1 114 ? -16.165 -6.220 19.772 1.00 97.38 114 ALA A C 1
ATOM 866 O O . ALA A 1 114 ? -16.559 -6.585 20.879 1.00 97.38 114 ALA A O 1
ATOM 867 N N . ALA A 1 115 ? -15.814 -4.953 19.546 1.00 95.88 115 ALA A N 1
ATOM 868 C CA . ALA A 1 115 ? -15.882 -3.905 20.556 1.00 95.88 115 ALA A CA 1
ATOM 869 C C . ALA A 1 115 ? -17.330 -3.628 21.003 1.00 95.88 115 ALA A C 1
ATOM 871 O O . ALA A 1 115 ? -17.586 -3.420 22.191 1.00 95.88 115 ALA A O 1
ATOM 872 N N . LEU A 1 116 ? -18.290 -3.681 20.072 1.00 95.62 116 LEU A N 1
ATOM 873 C CA . LEU A 1 116 ? -19.715 -3.549 20.379 1.00 95.62 116 LEU A CA 1
ATOM 874 C C . LEU A 1 116 ? -20.246 -4.757 21.166 1.00 95.62 116 LEU A C 1
ATOM 876 O O . LEU A 1 116 ? -20.985 -4.582 22.135 1.00 95.62 116 LEU A O 1
ATOM 880 N N . GLU A 1 117 ? -19.863 -5.974 20.778 1.00 97.62 117 GLU A N 1
ATOM 881 C CA . GLU A 1 117 ? -20.199 -7.195 21.523 1.00 97.62 117 GLU A CA 1
ATOM 882 C C . GLU A 1 117 ? -19.664 -7.139 22.956 1.00 97.62 117 GLU A C 1
ATOM 884 O O . GLU A 1 117 ? -20.403 -7.415 23.905 1.00 97.62 117 GLU A O 1
ATOM 889 N N . TYR A 1 118 ? -18.414 -6.701 23.124 1.00 95.50 118 TYR A N 1
ATOM 890 C CA . TYR A 1 118 ? -17.807 -6.489 24.433 1.00 95.50 118 TYR A CA 1
ATOM 891 C C . TYR A 1 118 ? -18.583 -5.457 25.264 1.00 95.50 118 TYR A C 1
ATOM 893 O O . TYR A 1 118 ? -18.953 -5.755 26.400 1.00 95.50 118 TYR A O 1
ATOM 901 N N . ALA A 1 119 ? -18.912 -4.286 24.705 1.00 95.44 119 ALA A N 1
ATOM 902 C CA . ALA A 1 119 ? -19.713 -3.271 25.401 1.00 95.44 119 ALA A CA 1
ATOM 903 C C . ALA A 1 119 ? -21.073 -3.827 25.867 1.00 95.44 119 ALA A C 1
ATOM 905 O O . ALA A 1 119 ? -21.488 -3.625 27.010 1.00 95.44 119 ALA A O 1
ATOM 906 N N . ASN A 1 120 ? -21.750 -4.596 25.009 1.00 96.06 120 ASN A N 1
ATOM 907 C CA . ASN A 1 120 ? -23.025 -5.229 25.344 1.00 96.06 120 ASN A CA 1
ATOM 908 C C . ASN A 1 120 ? -22.884 -6.267 26.468 1.00 96.06 120 ASN A C 1
ATOM 910 O O . ASN A 1 120 ? -23.715 -6.297 27.381 1.00 96.06 120 ASN A O 1
ATOM 914 N N . ALA A 1 121 ? -21.830 -7.087 26.440 1.00 95.50 121 ALA A N 1
ATOM 915 C CA . ALA A 1 121 ? -21.545 -8.056 27.495 1.00 95.50 121 ALA A CA 1
ATOM 916 C C . ALA A 1 121 ? -21.277 -7.364 28.842 1.00 95.50 121 ALA A C 1
ATOM 918 O O . ALA A 1 121 ? -21.825 -7.768 29.868 1.00 95.50 121 ALA A O 1
ATOM 919 N N . MET A 1 122 ? -20.503 -6.277 28.826 1.00 94.12 122 MET A N 1
ATOM 920 C CA . MET A 1 122 ? -20.196 -5.459 30.003 1.00 94.12 122 MET A CA 1
ATOM 921 C C . MET A 1 122 ? -21.456 -4.830 30.594 1.00 94.12 122 MET A C 1
ATOM 923 O O . MET A 1 122 ? -21.682 -4.908 31.802 1.00 94.12 122 MET A O 1
ATOM 927 N N . ARG A 1 123 ? -22.337 -4.289 29.745 1.00 95.12 123 ARG A N 1
ATOM 928 C CA . ARG A 1 123 ? -23.640 -3.768 30.174 1.00 95.12 123 ARG A CA 1
ATOM 929 C C . ARG A 1 123 ? -24.486 -4.851 30.842 1.00 95.12 123 ARG A C 1
ATOM 931 O O . ARG A 1 123 ? -25.055 -4.618 31.908 1.00 95.12 123 ARG A O 1
ATOM 938 N N . GLY A 1 124 ? -24.527 -6.046 30.253 1.00 94.44 124 GLY A N 1
ATOM 939 C CA . GLY A 1 124 ? -25.212 -7.201 30.833 1.00 94.44 124 GLY A CA 1
ATOM 940 C C . GLY A 1 124 ? -24.632 -7.619 32.189 1.00 94.44 124 GLY A C 1
ATOM 941 O O . GLY A 1 124 ? -25.387 -7.913 33.116 1.00 94.44 124 GLY A O 1
ATOM 942 N N . ALA A 1 125 ? -23.306 -7.602 32.341 1.00 92.12 125 ALA A N 1
ATOM 943 C CA . ALA A 1 125 ? -22.636 -7.906 33.604 1.00 92.12 125 ALA A CA 1
ATOM 944 C C . ALA A 1 125 ? -22.978 -6.880 34.697 1.00 92.12 125 ALA A C 1
ATOM 946 O O . ALA A 1 125 ? -23.362 -7.274 35.799 1.00 92.12 125 ALA A O 1
ATOM 947 N N . ILE A 1 126 ? -22.933 -5.581 34.375 1.00 91.06 126 ILE A N 1
ATOM 948 C CA . ILE A 1 126 ? -23.314 -4.493 35.291 1.00 91.06 126 ILE A CA 1
ATOM 949 C C . ILE A 1 126 ? -24.775 -4.648 35.739 1.00 91.06 126 ILE A C 1
ATOM 951 O O . ILE A 1 126 ? -25.074 -4.542 36.928 1.00 91.06 126 ILE A O 1
ATOM 955 N N . GLN A 1 127 ? -25.689 -4.958 34.814 1.00 93.69 127 GLN A N 1
ATOM 956 C CA . GLN A 1 127 ? -27.099 -5.195 35.144 1.00 93.69 127 GLN A CA 1
ATOM 957 C C . GLN A 1 127 ? -27.282 -6.385 36.094 1.00 93.69 127 GLN A C 1
ATOM 959 O O . GLN A 1 127 ? -28.007 -6.275 37.081 1.00 93.69 127 GLN A O 1
ATOM 964 N N . ARG A 1 128 ? -26.606 -7.514 35.837 1.00 92.56 128 ARG A N 1
ATOM 965 C CA . ARG A 1 128 ? -26.664 -8.697 36.716 1.00 92.56 128 ARG A CA 1
ATOM 966 C C . ARG A 1 128 ? -26.081 -8.412 38.096 1.00 92.56 128 ARG A C 1
ATOM 968 O O . ARG A 1 128 ? -26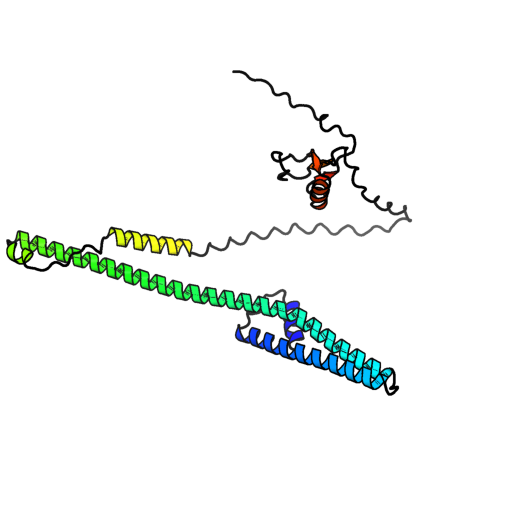.643 -8.842 39.098 1.00 92.56 128 ARG A O 1
ATOM 975 N N . GLN A 1 129 ? -24.995 -7.651 38.162 1.00 90.38 129 GLN A N 1
ATOM 976 C CA . GLN A 1 129 ? -24.413 -7.214 39.425 1.00 90.38 129 GLN A CA 1
ATOM 977 C C . GLN A 1 129 ? -25.392 -6.339 40.221 1.00 90.38 129 GLN A C 1
ATOM 979 O O . GLN A 1 129 ? -25.580 -6.565 41.415 1.00 90.38 129 GLN A O 1
ATOM 984 N N . ALA A 1 130 ? -26.059 -5.380 39.571 1.00 90.19 130 ALA A N 1
ATOM 985 C CA . ALA A 1 130 ? -27.086 -4.562 40.213 1.00 90.19 130 ALA A CA 1
ATOM 986 C C . ALA A 1 130 ? -28.261 -5.415 40.728 1.00 90.19 130 ALA A C 1
ATOM 988 O O . ALA A 1 130 ? -28.729 -5.208 41.844 1.00 90.19 130 ALA A O 1
ATOM 989 N N . GLN A 1 131 ? -28.693 -6.423 39.963 1.00 92.56 131 GLN A N 1
ATOM 990 C CA . GLN A 1 131 ? -29.713 -7.381 40.408 1.00 92.56 131 GLN A CA 1
ATOM 991 C C . GLN A 1 131 ? -29.271 -8.169 41.648 1.00 92.56 131 GLN A C 1
ATOM 993 O O . GLN A 1 131 ? -30.058 -8.310 42.580 1.00 92.56 131 GLN A O 1
ATOM 998 N N . MET A 1 132 ? -28.021 -8.643 41.695 1.00 90.62 132 MET A N 1
ATOM 999 C CA . MET A 1 132 ? -27.480 -9.331 42.875 1.00 90.62 132 MET A CA 1
ATOM 1000 C C . MET A 1 132 ? -27.478 -8.433 44.117 1.00 90.62 132 MET A C 1
ATOM 1002 O O . MET A 1 132 ? -27.852 -8.885 45.196 1.00 90.62 132 MET A O 1
ATOM 1006 N N . LEU A 1 133 ? -27.084 -7.164 43.973 1.00 89.06 133 LEU A N 1
ATOM 1007 C CA . LEU A 1 133 ? -27.116 -6.198 45.076 1.00 89.06 133 LEU A CA 1
ATOM 1008 C C . LEU A 1 133 ? -28.550 -5.956 45.566 1.00 89.06 133 LEU A C 1
ATOM 1010 O O . LEU A 1 133 ? -28.795 -6.033 46.766 1.00 89.06 133 LEU A O 1
ATOM 1014 N N . ASN A 1 134 ? -29.505 -5.781 44.649 1.00 92.62 134 ASN A N 1
ATOM 1015 C CA . ASN A 1 134 ? -30.918 -5.611 44.997 1.00 92.62 134 ASN A CA 1
ATOM 1016 C C . ASN A 1 134 ? -31.489 -6.826 45.748 1.00 92.62 134 ASN A C 1
ATOM 1018 O O . ASN A 1 134 ? -32.241 -6.651 46.703 1.00 92.62 134 ASN A O 1
ATOM 1022 N N . LEU A 1 135 ? -31.136 -8.050 45.337 1.00 93.12 135 LEU A N 1
ATOM 1023 C CA . LEU A 1 135 ? -31.555 -9.278 46.025 1.00 93.12 135 LEU A CA 1
ATOM 1024 C C . LEU A 1 135 ? -30.982 -9.364 47.444 1.00 93.12 135 LEU A C 1
ATOM 1026 O O . LEU A 1 135 ? -31.693 -9.769 48.361 1.00 93.12 135 LEU A O 1
ATOM 1030 N N . ASN A 1 136 ? -29.726 -8.956 47.640 1.00 91.75 136 ASN A N 1
ATOM 1031 C CA . ASN A 1 136 ? -29.121 -8.901 48.971 1.00 91.75 136 ASN A CA 1
ATOM 1032 C C . ASN A 1 136 ? -29.812 -7.871 49.867 1.00 91.75 136 ASN A C 1
ATOM 1034 O O . ASN A 1 136 ? -30.123 -8.176 51.016 1.00 91.75 136 ASN A O 1
ATOM 1038 N N . ASP A 1 137 ? -30.078 -6.672 49.348 1.00 93.62 137 ASP A N 1
ATOM 1039 C CA . ASP A 1 137 ? -30.787 -5.634 50.100 1.00 93.62 137 ASP A CA 1
ATOM 1040 C C . ASP A 1 137 ? -32.199 -6.087 50.482 1.00 93.62 137 ASP A C 1
ATOM 1042 O O . ASP A 1 137 ? -32.647 -5.853 51.604 1.00 93.62 137 ASP A O 1
ATOM 1046 N N . GLU A 1 138 ? -32.888 -6.783 49.579 1.00 96.50 138 GLU A N 1
ATOM 1047 C CA . GLU A 1 138 ? -34.202 -7.357 49.849 1.00 96.50 138 GLU A CA 1
ATOM 1048 C C . GLU A 1 138 ? -34.147 -8.457 50.921 1.00 96.50 138 GLU A C 1
ATOM 1050 O O . GLU A 1 138 ? -34.940 -8.438 51.861 1.00 96.50 138 GLU A O 1
ATOM 1055 N N . ALA A 1 139 ? -33.167 -9.364 50.858 1.00 95.62 139 ALA A N 1
ATOM 1056 C CA . ALA A 1 139 ? -32.964 -10.384 51.887 1.00 95.62 139 ALA A CA 1
ATOM 1057 C C . ALA A 1 139 ? -32.701 -9.763 53.274 1.00 95.62 139 ALA A C 1
ATOM 1059 O O . ALA A 1 139 ? -33.265 -10.216 54.273 1.00 95.62 139 ALA A O 1
ATOM 1060 N N . ARG A 1 140 ? -31.918 -8.676 53.345 1.00 95.12 140 ARG A N 1
ATOM 1061 C CA . ARG A 1 140 ? -31.700 -7.925 54.595 1.00 95.12 140 ARG A CA 1
ATOM 1062 C C . ARG A 1 140 ? -32.992 -7.322 55.142 1.00 95.12 140 ARG A C 1
ATOM 1064 O O . ARG A 1 140 ? -33.272 -7.468 56.330 1.00 95.12 140 ARG A O 1
ATOM 1071 N N . ARG A 1 141 ? -33.825 -6.704 54.291 1.00 97.25 141 ARG A N 1
ATOM 1072 C CA . ARG A 1 141 ? -35.139 -6.159 54.703 1.00 97.25 141 ARG A CA 1
ATOM 1073 C C . ARG A 1 141 ? -36.072 -7.229 55.268 1.00 97.25 141 ARG A C 1
ATOM 1075 O O . ARG A 1 141 ? -36.888 -6.921 56.131 1.00 97.25 141 ARG A O 1
ATOM 1082 N N . GLN A 1 142 ? -35.943 -8.467 54.800 1.00 97.88 142 GLN A N 1
ATOM 1083 C CA . GLN A 1 142 ? -36.708 -9.615 55.290 1.00 97.88 142 GLN A CA 1
ATOM 1084 C C . GLN A 1 142 ? -36.118 -10.251 56.566 1.00 97.88 142 GLN A C 1
ATOM 1086 O O . GLN A 1 142 ? -36.693 -11.199 57.093 1.00 97.88 142 GLN A O 1
ATOM 1091 N N . GLY A 1 143 ? -35.008 -9.722 57.098 1.00 97.06 143 GLY A N 1
ATOM 1092 C CA . GLY A 1 143 ? -34.395 -10.161 58.356 1.00 97.06 143 GLY A CA 1
ATOM 1093 C C . GLY A 1 143 ? -33.270 -11.193 58.214 1.00 97.06 143 GLY A C 1
ATOM 1094 O O . GLY A 1 143 ? -32.757 -11.658 59.230 1.00 97.06 143 GLY A O 1
ATOM 1095 N N . PHE A 1 144 ? -32.837 -11.523 56.992 1.00 97.62 144 PHE A N 1
ATOM 1096 C CA . PHE A 1 144 ? -31.776 -12.509 56.720 1.00 97.62 144 PHE A CA 1
ATOM 1097 C C . PHE A 1 144 ? -30.358 -11.905 56.755 1.00 97.62 144 PHE A C 1
ATOM 1099 O O . PHE A 1 144 ? -29.513 -12.183 55.903 1.00 97.62 144 PHE A O 1
ATOM 1106 N N . GLU A 1 145 ? -30.075 -11.024 57.720 1.00 96.12 145 GLU A N 1
ATOM 1107 C CA . GLU A 1 145 ? -28.802 -10.285 57.779 1.00 96.12 145 GLU A CA 1
ATOM 1108 C C . GLU A 1 145 ? -27.594 -11.232 57.907 1.00 96.12 145 GLU A C 1
ATOM 1110 O O . GLU A 1 145 ? -26.560 -11.041 57.265 1.00 96.12 145 GLU A O 1
ATOM 1115 N N . ARG A 1 146 ? -27.733 -12.294 58.711 1.00 96.00 146 ARG A N 1
ATOM 1116 C CA . ARG A 1 146 ? -26.652 -13.250 58.985 1.00 96.00 146 ARG A CA 1
ATOM 1117 C C . ARG A 1 146 ? -26.284 -14.063 57.744 1.00 96.00 146 ARG A C 1
ATOM 1119 O O . ARG A 1 146 ? -25.101 -14.295 57.504 1.00 96.00 146 ARG A O 1
ATOM 1126 N N . GLU A 1 147 ? -27.279 -14.482 56.970 1.00 96.56 147 GLU A N 1
ATOM 1127 C CA . GLU A 1 147 ? -27.124 -15.245 55.731 1.00 96.56 147 GLU A CA 1
ATOM 1128 C C . GLU A 1 147 ? -26.500 -14.388 54.624 1.00 96.56 147 GLU A C 1
ATOM 1130 O O . GLU A 1 147 ? -25.623 -14.848 53.889 1.00 96.56 147 GLU A O 1
ATOM 1135 N N . VAL A 1 148 ? -26.892 -13.115 54.528 1.00 94.12 148 VAL A N 1
ATOM 1136 C CA . VAL A 1 148 ? -26.285 -12.185 53.567 1.00 94.12 148 VAL A CA 1
ATOM 1137 C C . VAL A 1 148 ? -24.812 -11.934 53.905 1.00 94.12 148 VAL A C 1
ATOM 1139 O O . VAL A 1 148 ? -23.985 -11.886 52.998 1.00 94.12 148 VAL A O 1
ATOM 1142 N N . MET A 1 149 ? -24.451 -11.830 55.190 1.00 90.44 149 MET A N 1
ATOM 1143 C CA . MET A 1 149 ? -23.056 -11.634 55.618 1.00 90.44 149 MET A CA 1
ATOM 1144 C C . MET A 1 149 ? -22.164 -12.865 55.423 1.00 90.44 149 MET A C 1
ATOM 1146 O O . MET A 1 149 ? -20.951 -12.718 55.278 1.00 90.44 149 MET A O 1
ATOM 1150 N N . SER A 1 150 ? -22.732 -14.075 55.425 1.00 92.88 150 SER A N 1
ATOM 1151 C CA . SER A 1 150 ? -21.977 -15.310 55.174 1.00 92.88 150 SER A CA 1
ATOM 1152 C C . SER A 1 150 ? -21.838 -15.641 53.686 1.00 92.88 150 SER A C 1
ATOM 1154 O O . SER A 1 150 ? -20.968 -16.430 53.312 1.00 92.88 150 SER A O 1
ATOM 1156 N N . THR A 1 151 ? -22.661 -15.033 52.828 1.00 89.25 151 THR A N 1
ATOM 1157 C CA . THR A 1 151 ? -22.611 -15.244 51.381 1.00 89.25 151 THR A CA 1
ATOM 1158 C C . THR A 1 151 ? -21.461 -14.443 50.767 1.00 89.25 151 THR A C 1
ATOM 1160 O O . THR A 1 151 ? -21.383 -13.223 50.902 1.00 89.25 151 THR A O 1
ATOM 1163 N N . PHE A 1 152 ? -20.554 -15.122 50.058 1.00 79.62 152 PHE A N 1
ATOM 1164 C CA . PHE A 1 152 ? -19.457 -14.464 49.349 1.00 79.62 152 PHE A CA 1
ATOM 1165 C C . PHE A 1 152 ? -19.999 -13.597 48.207 1.00 79.62 152 PHE A C 1
ATOM 1167 O O . PHE A 1 152 ? -20.470 -14.108 47.190 1.00 79.62 152 PHE A O 1
ATOM 1174 N N . ILE A 1 153 ? -19.890 -12.279 48.361 1.00 74.69 153 ILE A N 1
ATOM 1175 C CA . ILE A 1 153 ? -20.116 -11.321 47.280 1.00 74.69 153 ILE A CA 1
ATOM 1176 C C . ILE A 1 153 ? -18.738 -10.987 46.704 1.00 74.69 153 ILE A C 1
ATOM 1178 O O . ILE A 1 153 ? -17.927 -10.376 47.408 1.00 74.69 153 ILE A O 1
ATOM 1182 N N . PRO A 1 154 ? -18.428 -11.387 45.457 1.00 73.31 154 PRO A N 1
ATOM 1183 C CA . PRO A 1 154 ? -17.146 -11.060 44.858 1.00 73.31 154 PRO A CA 1
ATOM 1184 C C . PRO A 1 154 ? -16.947 -9.538 44.861 1.00 73.31 154 PRO A C 1
ATOM 1186 O O . PRO A 1 154 ? -17.892 -8.803 44.563 1.00 73.31 154 PRO A O 1
ATOM 1189 N N . PRO A 1 155 ? -15.744 -9.041 45.196 1.00 67.38 155 PRO A N 1
ATOM 1190 C CA . PRO A 1 155 ? -15.475 -7.613 45.212 1.00 67.38 155 PRO A CA 1
ATOM 1191 C C . PRO A 1 155 ? -15.699 -7.043 43.811 1.00 67.38 155 PRO A C 1
ATOM 1193 O O . PRO A 1 155 ? -14.947 -7.300 42.876 1.00 67.38 155 PRO A O 1
ATOM 1196 N N . THR A 1 156 ? -16.736 -6.228 43.679 1.00 60.75 156 THR A N 1
ATOM 1197 C CA . THR A 1 156 ? -17.246 -5.652 42.428 1.00 60.75 156 THR A CA 1
ATOM 1198 C C . THR A 1 156 ? -16.381 -4.525 41.852 1.00 60.75 156 THR A C 1
ATOM 1200 O O . THR A 1 156 ? -16.822 -3.743 41.014 1.00 60.75 156 THR A O 1
ATOM 1203 N N . ARG A 1 157 ? -15.120 -4.424 42.278 1.00 62.06 157 ARG A N 1
ATOM 1204 C CA . ARG A 1 157 ? -14.264 -3.240 42.092 1.00 62.06 157 ARG A CA 1
ATOM 1205 C C . ARG A 1 157 ? -13.760 -2.993 40.663 1.00 62.06 157 ARG A C 1
ATOM 1207 O O . ARG A 1 157 ? -12.919 -2.125 40.485 1.00 62.06 157 ARG A O 1
ATOM 1214 N N . MET A 1 158 ? -14.232 -3.722 39.655 1.00 66.69 158 MET A N 1
ATOM 1215 C CA . MET A 1 158 ? -13.648 -3.670 38.304 1.00 66.69 158 MET A CA 1
ATOM 1216 C C . MET A 1 158 ? -14.615 -3.176 37.216 1.00 66.69 158 MET A C 1
ATOM 1218 O O . MET A 1 158 ? -14.168 -2.883 36.114 1.00 66.69 158 MET A O 1
ATOM 1222 N N . LEU A 1 159 ? -15.919 -3.061 37.493 1.00 81.25 159 LEU A N 1
ATOM 1223 C CA . LEU A 1 159 ? -16.933 -2.739 36.481 1.00 81.25 159 LEU A CA 1
ATOM 1224 C C . LEU A 1 159 ? -17.802 -1.566 36.930 1.00 81.25 159 LEU A C 1
ATOM 1226 O O . LEU A 1 159 ? -18.844 -1.755 37.557 1.00 81.25 159 LEU A O 1
ATOM 1230 N N . THR A 1 160 ? -17.363 -0.346 36.621 1.00 89.62 160 THR A N 1
ATOM 1231 C CA . THR A 1 160 ? -18.178 0.857 36.824 1.00 89.62 160 THR A CA 1
ATOM 1232 C C . THR A 1 160 ? -18.924 1.215 35.543 1.00 89.62 160 THR A C 1
ATOM 1234 O O . THR A 1 160 ? -18.441 0.988 34.432 1.00 89.62 160 THR A O 1
ATOM 1237 N N . ILE A 1 161 ? -20.117 1.795 35.695 1.00 91.94 161 ILE A N 1
ATOM 1238 C CA . ILE A 1 161 ? -20.884 2.318 34.557 1.00 91.94 161 ILE A CA 1
ATOM 1239 C C . ILE A 1 161 ? -20.132 3.455 33.852 1.00 91.94 161 ILE A C 1
ATOM 1241 O O . ILE A 1 161 ? -20.197 3.576 32.637 1.00 91.94 161 ILE A O 1
ATOM 1245 N N . GLU A 1 162 ? -19.357 4.231 34.610 1.00 93.88 162 GLU A N 1
ATOM 1246 C CA . GLU A 1 162 ? -18.497 5.307 34.112 1.00 93.88 162 GLU A CA 1
ATOM 1247 C C . GLU A 1 162 ? -17.427 4.768 33.158 1.00 93.88 162 GLU A C 1
ATOM 1249 O O . GLU A 1 162 ? -17.328 5.248 32.034 1.00 93.88 162 GLU A O 1
ATOM 1254 N N . ALA A 1 163 ? -16.710 3.702 33.538 1.00 92.19 163 ALA A N 1
ATOM 1255 C CA . ALA A 1 163 ? -15.698 3.092 32.677 1.00 92.19 163 ALA A CA 1
ATOM 1256 C C . ALA A 1 163 ? -16.298 2.519 31.381 1.00 92.19 163 ALA A C 1
ATOM 1258 O O . ALA A 1 163 ? -15.668 2.585 30.324 1.00 92.19 163 ALA A O 1
ATOM 1259 N N . LEU A 1 164 ? -17.520 1.973 31.441 1.00 94.62 164 LEU A N 1
ATOM 1260 C CA . LEU A 1 164 ? -18.237 1.530 30.244 1.00 94.62 164 LEU A CA 1
ATOM 1261 C C . LEU A 1 164 ? -18.625 2.716 29.347 1.00 94.62 164 LEU A C 1
ATOM 1263 O O . LEU A 1 164 ? -18.404 2.654 28.140 1.00 94.62 164 LEU A O 1
ATOM 1267 N N . ASN A 1 165 ? -19.146 3.801 29.923 1.00 95.69 165 ASN A N 1
ATOM 1268 C CA . ASN A 1 165 ? -19.503 5.007 29.174 1.00 95.69 165 ASN A CA 1
ATOM 1269 C C . ASN A 1 165 ? -18.273 5.639 28.503 1.00 95.69 165 ASN A C 1
ATOM 1271 O O . ASN A 1 165 ? -18.338 6.019 27.334 1.00 95.69 165 ASN A O 1
ATOM 1275 N N . ASP A 1 166 ? -17.140 5.704 29.207 1.00 95.69 166 ASP A N 1
ATOM 1276 C CA . ASP A 1 166 ? -15.876 6.214 28.666 1.00 95.69 166 ASP A CA 1
ATOM 1277 C C . ASP A 1 166 ? -15.383 5.362 27.491 1.00 95.69 166 ASP A C 1
ATOM 1279 O O . ASP A 1 166 ? -14.936 5.891 26.469 1.00 95.69 166 ASP A O 1
ATOM 1283 N N . PHE A 1 167 ? -15.500 4.038 27.612 1.00 94.75 167 PHE A N 1
ATOM 1284 C CA . PHE A 1 167 ? -15.167 3.097 26.548 1.00 94.75 167 PHE A CA 1
ATOM 1285 C C . PHE A 1 167 ? -16.066 3.276 25.315 1.00 94.75 167 PHE A C 1
ATOM 1287 O O . PHE A 1 167 ? -15.562 3.378 24.195 1.00 94.75 167 PHE A O 1
ATOM 1294 N N . GLU A 1 168 ? -17.382 3.373 25.502 1.00 96.06 168 GLU A N 1
ATOM 1295 C CA . GLU A 1 168 ? -18.341 3.602 24.415 1.00 96.06 168 GLU A CA 1
ATOM 1296 C C . GLU A 1 168 ? -18.093 4.947 23.716 1.00 96.06 168 GLU A C 1
ATOM 1298 O O . GLU A 1 168 ? -18.030 5.009 22.486 1.00 96.06 168 GLU A O 1
ATOM 1303 N N . ALA A 1 169 ? -17.843 6.009 24.487 1.00 96.38 169 ALA A N 1
ATOM 1304 C CA . ALA A 1 169 ? -17.488 7.321 23.955 1.00 96.38 169 ALA A CA 1
ATOM 1305 C C . ALA A 1 169 ? -16.142 7.310 23.207 1.00 96.38 169 ALA A C 1
ATOM 1307 O O . ALA A 1 169 ? -15.951 8.055 22.243 1.00 96.38 169 ALA A O 1
ATOM 1308 N N . ALA A 1 170 ? -15.179 6.487 23.632 1.00 95.38 170 ALA A N 1
ATOM 1309 C CA . ALA A 1 170 ? -13.916 6.312 22.919 1.00 95.38 170 ALA A CA 1
ATOM 1310 C C . ALA A 1 170 ? -14.109 5.590 21.574 1.00 95.38 170 ALA A C 1
ATOM 1312 O O . ALA A 1 170 ? -13.533 6.022 20.573 1.00 95.38 170 ALA A O 1
ATOM 1313 N N . ILE A 1 171 ? -14.946 4.546 21.523 1.00 95.19 171 ILE A N 1
ATOM 1314 C CA . ILE A 1 171 ? -15.291 3.857 20.268 1.00 95.19 171 ILE A CA 1
ATOM 1315 C C . ILE A 1 171 ? -15.990 4.812 19.305 1.00 95.19 171 ILE A C 1
ATOM 1317 O O . ILE A 1 171 ? -15.617 4.865 18.133 1.00 95.19 171 ILE A O 1
ATOM 1321 N N . GLU A 1 172 ? -16.971 5.578 19.782 1.00 95.50 172 GLU A N 1
ATOM 1322 C CA . GLU A 1 172 ? -17.744 6.471 18.919 1.00 95.50 172 GLU A CA 1
ATOM 1323 C C . GLU A 1 172 ? -16.867 7.582 18.330 1.00 95.50 172 GLU A C 1
ATOM 1325 O O . GLU A 1 172 ? -16.864 7.789 17.116 1.00 95.50 172 GLU A O 1
ATOM 1330 N N . ARG A 1 173 ? -16.001 8.199 19.145 1.00 95.69 173 ARG A N 1
ATOM 1331 C CA . ARG A 1 173 ? -14.999 9.158 18.648 1.00 95.69 173 ARG A CA 1
ATOM 1332 C C . ARG A 1 173 ? -14.058 8.531 17.622 1.00 95.69 173 ARG A C 1
ATOM 1334 O O . ARG A 1 173 ? -13.732 9.161 16.618 1.00 95.69 173 ARG A O 1
ATOM 1341 N N . ALA A 1 174 ? -13.614 7.295 17.852 1.00 92.44 174 ALA A N 1
ATOM 1342 C CA . ALA A 1 174 ? -12.756 6.596 16.901 1.00 92.44 174 ALA A CA 1
ATOM 1343 C C . ALA A 1 174 ? -13.473 6.326 15.565 1.00 92.44 174 ALA A C 1
ATOM 1345 O O . ALA A 1 174 ? -12.847 6.441 14.512 1.00 92.44 174 ALA A O 1
ATOM 1346 N N . ARG A 1 175 ? -14.776 6.014 15.590 1.00 92.06 175 ARG A N 1
ATOM 1347 C CA . ARG A 1 175 ? -15.603 5.840 14.384 1.00 92.06 175 ARG A CA 1
ATOM 1348 C C . ARG A 1 175 ? -15.810 7.150 13.637 1.00 92.06 175 ARG A C 1
ATOM 1350 O O . ARG A 1 175 ? -15.712 7.167 12.413 1.00 92.06 175 ARG A O 1
ATOM 1357 N N . GLU A 1 176 ? -16.051 8.239 14.357 1.00 93.12 176 GLU A N 1
ATOM 1358 C CA . GLU A 1 176 ? -16.232 9.561 13.761 1.00 93.12 176 GLU A CA 1
ATOM 1359 C C . GLU A 1 176 ? -14.949 10.050 13.076 1.00 93.12 176 GLU A C 1
ATOM 1361 O O . GLU A 1 176 ? -14.998 10.478 11.925 1.00 93.12 176 GLU A O 1
ATOM 1366 N N . MET A 1 177 ? -13.787 9.877 13.719 1.00 91.62 177 MET A N 1
ATOM 1367 C CA . MET A 1 177 ? -12.484 10.197 13.119 1.00 91.62 177 MET A CA 1
ATOM 1368 C C . MET A 1 177 ? -12.132 9.307 11.919 1.00 91.62 177 MET A C 1
ATOM 1370 O O . MET A 1 177 ? -11.439 9.751 11.006 1.00 91.62 177 MET A O 1
ATOM 1374 N N . ALA A 1 178 ? -12.585 8.050 11.914 1.00 88.19 178 ALA A N 1
ATOM 1375 C CA . ALA A 1 178 ? -12.357 7.118 10.811 1.00 88.19 178 ALA A CA 1
ATOM 1376 C C . ALA A 1 178 ? -13.337 7.311 9.644 1.00 88.19 178 ALA A C 1
ATOM 1378 O O . ALA A 1 178 ? -13.146 6.719 8.576 1.00 88.19 178 ALA A O 1
ATOM 1379 N N . ARG A 1 179 ? -14.395 8.110 9.827 1.00 89.44 179 ARG A N 1
ATOM 1380 C CA . ARG A 1 179 ? -15.388 8.345 8.786 1.00 89.44 179 ARG A CA 1
ATOM 1381 C C . ARG A 1 179 ? -14.702 9.072 7.624 1.00 89.44 179 ARG A C 1
ATOM 1383 O O . ARG A 1 179 ? -14.120 10.135 7.842 1.00 89.44 179 ARG A O 1
ATOM 1390 N N . PRO A 1 180 ? -14.748 8.528 6.392 1.00 84.31 180 PRO A N 1
ATOM 1391 C CA . PRO A 1 180 ? -14.178 9.215 5.247 1.00 84.31 180 PRO A CA 1
ATOM 1392 C C . PRO A 1 180 ? -14.819 10.593 5.158 1.00 84.31 180 PRO A C 1
ATOM 1394 O O . PRO A 1 180 ? -16.049 10.698 5.149 1.00 84.31 180 PRO A O 1
ATOM 1397 N N . ASN A 1 181 ? -13.995 11.639 5.107 1.00 85.88 181 ASN A N 1
ATOM 1398 C CA . ASN A 1 181 ? -14.503 12.976 4.847 1.00 85.88 181 ASN A CA 1
ATOM 1399 C C . ASN A 1 181 ? -15.255 12.897 3.507 1.00 85.88 181 ASN A C 1
ATOM 1401 O O . ASN A 1 181 ? -14.661 12.400 2.539 1.00 85.88 181 ASN A O 1
ATOM 1405 N N . PRO A 1 182 ? -16.552 13.259 3.435 1.00 82.94 182 PRO A N 1
ATOM 1406 C CA . PRO A 1 182 ? -17.294 13.197 2.186 1.00 82.94 182 PRO A CA 1
ATOM 1407 C C . PRO A 1 182 ? -16.473 13.880 1.100 1.00 82.94 182 PRO A C 1
ATOM 1409 O O . PRO A 1 182 ? -15.971 14.989 1.303 1.00 82.94 182 PRO A O 1
ATOM 1412 N N . ALA A 1 183 ? -16.286 13.180 -0.023 1.00 84.19 183 ALA A N 1
ATOM 1413 C CA . ALA A 1 183 ? -15.550 13.734 -1.145 1.00 84.19 183 ALA A CA 1
ATOM 1414 C C . ALA A 1 183 ? -16.123 15.130 -1.434 1.00 84.19 183 ALA A C 1
ATOM 1416 O O . ALA A 1 183 ? -17.352 15.265 -1.491 1.00 84.19 183 ALA A O 1
ATOM 1417 N N . PRO A 1 184 ? -15.276 16.172 -1.549 1.00 81.06 184 PRO A N 1
ATOM 1418 C CA . PRO A 1 184 ? -15.762 17.516 -1.807 1.00 81.06 184 PRO A CA 1
ATOM 1419 C C . PRO A 1 184 ? -16.682 17.456 -3.021 1.00 81.06 184 PRO A C 1
ATOM 1421 O O . PRO A 1 184 ? -16.322 16.857 -4.039 1.00 81.06 184 PRO A O 1
ATOM 1424 N N . ALA A 1 185 ? -17.888 18.018 -2.882 1.00 87.88 185 ALA A N 1
ATOM 1425 C CA . ALA A 1 185 ? -18.873 18.021 -3.953 1.00 87.88 185 ALA A CA 1
ATOM 1426 C C . ALA A 1 185 ? -18.191 18.474 -5.254 1.00 87.88 185 ALA A C 1
ATOM 1428 O O . ALA A 1 185 ? -17.376 19.408 -5.202 1.00 87.88 185 ALA A O 1
ATOM 1429 N N . PRO A 1 186 ? -18.467 17.814 -6.396 1.00 85.00 186 PRO A N 1
ATOM 1430 C CA . PRO A 1 186 ? -17.811 18.140 -7.651 1.00 85.00 186 PRO A CA 1
ATOM 1431 C C . PRO A 1 186 ? -17.942 19.642 -7.875 1.00 85.00 186 PRO A C 1
ATOM 1433 O O . PRO A 1 186 ? -19.057 20.171 -7.925 1.00 85.00 186 PRO A O 1
ATOM 1436 N N . ARG A 1 187 ? -16.801 20.346 -7.940 1.00 86.44 187 ARG A N 1
ATOM 1437 C CA . ARG A 1 187 ? -16.810 21.776 -8.246 1.00 86.44 187 ARG A CA 1
ATOM 1438 C C . ARG A 1 187 ? -17.604 21.936 -9.542 1.00 86.44 187 ARG A C 1
ATOM 1440 O O . ARG A 1 187 ? -17.301 21.215 -10.497 1.00 86.44 187 ARG A O 1
ATOM 1447 N N . PRO A 1 188 ? -18.608 22.830 -9.589 1.00 85.12 188 PRO A N 1
ATOM 1448 C CA . PRO A 1 188 ? -19.332 23.079 -10.823 1.00 85.12 188 PRO A CA 1
ATOM 1449 C C . PRO A 1 188 ? -18.303 23.377 -11.907 1.00 85.12 188 PRO A C 1
ATOM 1451 O O . PRO A 1 188 ? -17.399 24.192 -11.693 1.00 85.12 188 PRO A O 1
ATOM 1454 N N . ALA A 1 189 ? -18.397 22.646 -13.022 1.00 83.19 189 ALA A N 1
ATOM 1455 C CA . ALA A 1 189 ? -17.465 22.803 -14.124 1.00 83.19 189 ALA A CA 1
ATOM 1456 C C . ALA A 1 189 ? -17.395 24.297 -14.467 1.00 83.19 189 ALA A C 1
ATOM 1458 O O . ALA A 1 189 ? -18.454 24.925 -14.603 1.00 83.19 189 ALA A O 1
ATOM 1459 N N . PRO A 1 190 ? -16.191 24.895 -14.545 1.00 79.75 190 PRO A N 1
ATOM 1460 C CA . PRO A 1 190 ? -16.068 26.284 -14.942 1.00 79.75 190 PRO A CA 1
ATOM 1461 C C . PRO A 1 190 ? -16.816 26.433 -16.261 1.00 79.75 190 PRO A C 1
ATOM 1463 O O . PRO A 1 190 ? -16.541 25.707 -17.218 1.00 79.75 190 PRO A O 1
ATOM 1466 N N . LYS A 1 191 ? -17.824 27.312 -16.269 1.00 82.94 191 LYS A N 1
ATOM 1467 C CA . LYS A 1 191 ? -18.602 27.634 -17.464 1.00 82.94 191 LYS A CA 1
ATOM 1468 C C . LYS A 1 191 ? -17.572 27.979 -18.529 1.00 82.94 191 LYS A C 1
ATOM 1470 O O . LYS A 1 191 ? -16.861 28.969 -18.366 1.00 82.94 191 LYS A O 1
ATOM 1475 N N . VAL A 1 192 ? -17.427 27.121 -19.540 1.00 80.12 192 VAL A N 1
ATOM 1476 C CA . VAL A 1 192 ? -16.482 27.352 -20.631 1.00 80.12 192 VAL A CA 1
ATOM 1477 C C . VAL A 1 192 ? -16.880 28.698 -21.211 1.00 80.12 192 VAL A C 1
ATOM 1479 O O . VAL A 1 192 ? -17.974 28.835 -21.762 1.00 80.12 192 VAL A O 1
ATOM 1482 N N . ALA A 1 193 ? -16.055 29.717 -20.966 1.00 75.31 193 ALA A N 1
ATOM 1483 C CA . ALA A 1 193 ? -16.262 31.025 -21.551 1.00 75.31 193 ALA A CA 1
ATOM 1484 C C . ALA A 1 193 ? -16.362 30.793 -23.057 1.00 75.31 193 ALA A C 1
ATOM 1486 O O . ALA A 1 193 ? -15.519 30.087 -23.618 1.00 75.31 193 ALA A O 1
ATOM 1487 N N . ALA A 1 194 ? -17.445 31.286 -23.666 1.00 79.31 194 ALA A N 1
ATOM 1488 C CA . ALA A 1 194 ? -17.689 31.115 -25.089 1.00 79.31 194 ALA A CA 1
ATOM 1489 C C . ALA A 1 194 ? -16.392 31.418 -25.839 1.00 79.31 194 ALA A C 1
ATOM 1491 O O . ALA A 1 194 ? -15.756 32.441 -25.568 1.00 79.31 194 ALA A O 1
ATOM 1492 N N . ALA A 1 195 ? -15.979 30.485 -26.702 1.00 76.19 195 ALA A N 1
ATOM 1493 C CA . ALA A 1 195 ? -14.754 30.629 -27.469 1.00 76.19 195 ALA A CA 1
ATOM 1494 C C . ALA A 1 195 ? -14.748 32.032 -28.096 1.00 76.19 195 ALA A C 1
ATOM 1496 O O . ALA A 1 195 ? -15.767 32.420 -28.683 1.00 76.19 195 ALA A O 1
ATOM 1497 N N . PRO A 1 196 ? -13.668 32.816 -27.924 1.00 77.25 196 PRO A N 1
ATOM 1498 C CA . PRO A 1 196 ? -13.592 34.133 -28.528 1.00 77.25 196 PRO A CA 1
ATOM 1499 C C . PRO A 1 196 ? -13.892 33.988 -30.024 1.00 77.25 196 PRO A C 1
ATOM 1501 O O . PRO A 1 196 ? -13.449 33.007 -30.634 1.00 77.25 196 PRO A O 1
ATOM 1504 N N . PRO A 1 197 ? -14.690 34.902 -30.605 1.00 81.69 197 PRO A N 1
ATOM 1505 C CA . PRO A 1 197 ? -15.076 34.813 -32.003 1.00 81.69 197 PRO A CA 1
ATOM 1506 C C . PRO A 1 197 ? -13.824 34.628 -32.868 1.00 81.69 197 PRO A C 1
ATOM 1508 O O . PRO A 1 197 ? -12.787 35.229 -32.563 1.00 81.69 197 PRO A O 1
ATOM 1511 N N . PRO A 1 198 ? -13.894 33.781 -33.914 1.00 78.56 198 PRO A N 1
ATOM 1512 C CA . PRO A 1 198 ? -12.751 33.527 -34.771 1.00 78.56 198 PRO A CA 1
ATOM 1513 C C . PRO A 1 198 ? -12.192 34.866 -35.263 1.00 78.56 198 PRO A C 1
ATOM 1515 O O . PRO A 1 198 ? -12.974 35.749 -35.636 1.00 78.56 198 PRO A O 1
ATOM 1518 N N . PRO A 1 199 ? -10.861 35.049 -35.235 1.00 75.31 199 PRO A N 1
ATOM 1519 C CA . PRO A 1 199 ? -10.254 36.280 -35.704 1.00 75.31 199 PRO A CA 1
ATOM 1520 C C . PRO A 1 199 ? -10.733 36.555 -37.138 1.00 75.31 199 PRO A C 1
ATOM 1522 O O . PRO A 1 199 ? -10.800 35.622 -37.946 1.00 75.31 199 PRO A O 1
ATOM 1525 N N . PRO A 1 200 ? -11.107 37.805 -37.464 1.00 75.19 200 PRO A N 1
ATOM 1526 C CA . PRO A 1 200 ? -11.563 38.153 -38.801 1.00 75.19 200 PRO A CA 1
ATOM 1527 C C . PRO A 1 200 ? -10.516 37.732 -39.835 1.00 75.19 200 PRO A C 1
ATOM 1529 O O . PRO A 1 200 ? -9.312 37.865 -39.598 1.00 75.19 200 PRO A O 1
ATOM 1532 N N . ALA A 1 201 ? -10.990 37.213 -40.972 1.00 72.38 201 ALA A N 1
ATOM 1533 C CA . ALA A 1 201 ? -10.142 36.730 -42.055 1.00 72.38 201 ALA A CA 1
ATOM 1534 C C . ALA A 1 201 ? -9.034 37.754 -42.382 1.00 72.38 201 ALA A C 1
ATOM 1536 O O . ALA A 1 201 ? -9.322 38.954 -42.493 1.00 72.38 201 ALA A O 1
ATOM 1537 N N . PRO A 1 202 ? -7.770 37.313 -42.518 1.00 62.62 202 PRO A N 1
ATOM 1538 C CA . PRO A 1 202 ? -6.652 38.214 -42.744 1.00 62.62 202 PRO A CA 1
ATOM 1539 C C . PRO A 1 202 ? -6.874 38.998 -44.040 1.00 62.62 202 PRO A C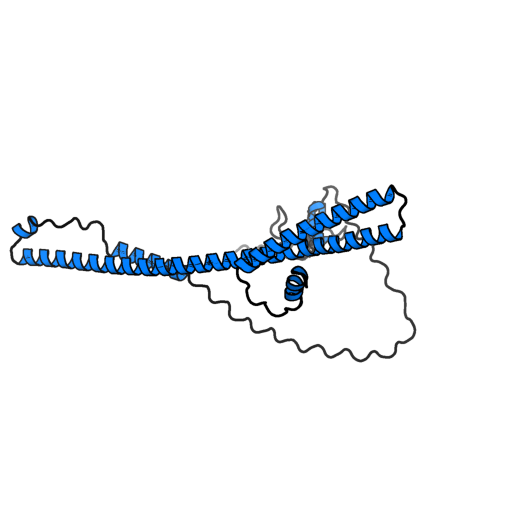 1
ATOM 1541 O O . PRO A 1 202 ? -6.990 38.423 -45.123 1.00 62.62 202 PRO A O 1
ATOM 1544 N N . ARG A 1 203 ? -6.931 40.330 -43.928 1.00 61.84 203 ARG A N 1
ATOM 1545 C CA . ARG A 1 203 ? -6.903 41.221 -45.093 1.00 61.84 203 ARG A CA 1
ATOM 1546 C C . ARG A 1 203 ? -5.607 40.979 -45.888 1.00 61.84 203 ARG A C 1
ATOM 1548 O O . ARG A 1 203 ? -4.566 40.735 -45.271 1.00 61.84 203 ARG A O 1
ATOM 1555 N N . PRO A 1 204 ? -5.642 41.061 -47.232 1.00 54.56 204 PRO A N 1
ATOM 1556 C CA . PRO A 1 204 ? -4.458 40.908 -48.075 1.00 54.56 204 PRO A CA 1
ATOM 1557 C C . PRO A 1 204 ? -3.344 41.865 -47.625 1.00 54.56 204 PRO A C 1
ATOM 1559 O O . PRO A 1 204 ? -3.568 43.067 -47.478 1.00 54.56 204 PRO A O 1
ATOM 1562 N N . LYS A 1 205 ? -2.157 41.303 -47.357 1.00 45.56 205 LYS A N 1
ATOM 1563 C CA . LYS A 1 205 ? -0.984 42.015 -46.827 1.00 45.56 205 LYS A CA 1
ATOM 1564 C C . LYS A 1 205 ? -0.535 43.141 -47.775 1.00 45.56 205 LYS A C 1
ATOM 1566 O O . LYS A 1 205 ? -0.198 42.852 -48.924 1.00 45.56 205 LYS A O 1
ATOM 1571 N N . PRO A 1 206 ? -0.433 44.392 -47.294 1.00 55.00 206 PRO A N 1
ATOM 1572 C CA . PRO A 1 206 ? 0.352 45.437 -47.938 1.00 55.00 206 PRO A CA 1
ATOM 1573 C C . PRO A 1 206 ? 1.864 45.171 -47.821 1.00 55.00 206 PRO A C 1
ATOM 1575 O O . PRO A 1 206 ? 2.327 44.429 -46.957 1.00 55.00 206 PRO A O 1
ATOM 1578 N N . LYS A 1 207 ? 2.594 45.822 -48.730 1.00 43.28 207 LYS A N 1
ATOM 1579 C CA . LYS A 1 207 ? 4.049 45.885 -48.958 1.00 43.28 207 LYS A CA 1
ATOM 1580 C C . LYS A 1 207 ? 4.909 45.906 -47.664 1.00 43.28 207 LYS A C 1
ATOM 1582 O O . LYS A 1 207 ? 4.470 46.491 -46.677 1.00 43.28 207 LYS A O 1
ATOM 1587 N N . PRO A 1 208 ? 6.128 45.317 -47.659 1.00 51.41 208 PRO A N 1
ATOM 1588 C CA . PRO A 1 208 ? 6.904 45.052 -46.442 1.00 51.41 208 PRO A CA 1
ATOM 1589 C C . PRO A 1 208 ? 7.221 46.319 -45.639 1.00 51.41 208 PRO A C 1
ATOM 1591 O O . PRO A 1 208 ? 7.834 47.249 -46.163 1.00 51.41 208 PRO A O 1
ATOM 1594 N N . ALA A 1 209 ? 6.834 46.322 -44.364 1.00 48.19 209 ALA A N 1
ATOM 1595 C CA . ALA A 1 209 ? 7.187 47.337 -43.382 1.00 48.19 209 ALA A CA 1
ATOM 1596 C C . ALA A 1 209 ? 8.210 46.769 -42.385 1.00 48.19 209 ALA A C 1
ATOM 1598 O O . ALA A 1 209 ? 7.984 45.698 -41.833 1.00 48.19 209 ALA A O 1
ATOM 1599 N N . ALA A 1 210 ? 9.302 47.525 -42.231 1.00 53.12 210 ALA A N 1
ATOM 1600 C CA . ALA A 1 210 ? 10.292 47.632 -41.152 1.00 53.12 210 ALA A CA 1
ATOM 1601 C C . ALA A 1 210 ? 10.762 46.390 -40.355 1.00 53.12 210 ALA A C 1
A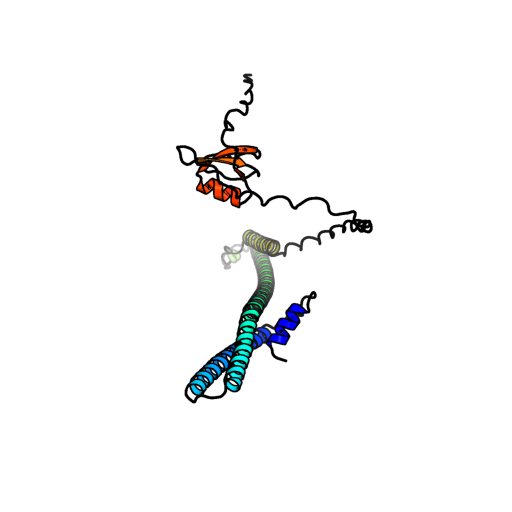TOM 1603 O O . ALA A 1 210 ? 10.004 45.542 -39.901 1.00 53.12 210 ALA A O 1
ATOM 1604 N N . ALA A 1 211 ? 12.081 46.383 -40.149 1.00 51.31 211 ALA A N 1
ATOM 1605 C CA . ALA A 1 211 ? 12.913 45.388 -39.486 1.00 51.31 211 ALA A CA 1
ATOM 1606 C C . ALA A 1 211 ? 12.443 44.945 -38.078 1.00 51.31 211 ALA A C 1
ATOM 1608 O O . ALA A 1 211 ? 11.828 45.731 -37.354 1.00 51.31 211 ALA A O 1
ATOM 1609 N N . PRO A 1 212 ? 12.782 43.706 -37.665 1.00 57.03 212 PRO A N 1
ATOM 1610 C CA . PRO A 1 212 ? 12.487 43.192 -36.330 1.00 57.03 212 PRO A CA 1
ATOM 1611 C C . PRO A 1 212 ? 13.192 44.000 -35.222 1.00 57.03 212 PRO A C 1
ATOM 1613 O O . PRO A 1 212 ? 14.291 44.516 -35.443 1.00 57.03 212 PRO A O 1
ATOM 1616 N N . PRO A 1 213 ? 12.585 44.098 -34.023 1.00 53.94 213 PRO A N 1
ATOM 1617 C CA . PRO A 1 213 ? 13.178 44.780 -32.879 1.00 53.94 213 PRO A CA 1
ATOM 1618 C C . PRO A 1 213 ? 14.478 44.098 -32.440 1.00 53.94 213 PRO A C 1
ATOM 1620 O O . PRO A 1 213 ? 14.575 42.871 -32.394 1.00 53.94 213 PRO A O 1
ATOM 1623 N N . SER A 1 214 ? 15.473 44.929 -32.128 1.00 54.69 214 SER A N 1
ATOM 1624 C CA . SER A 1 214 ? 16.808 44.529 -31.691 1.00 54.69 214 SER A CA 1
ATOM 1625 C C . SER A 1 214 ? 16.783 43.531 -30.522 1.00 54.69 214 SER A C 1
ATOM 1627 O O . SER A 1 214 ? 15.913 43.636 -29.653 1.00 54.69 214 SER A O 1
ATOM 1629 N N . PRO A 1 215 ? 17.757 42.602 -30.456 1.00 58.66 215 PRO A N 1
ATOM 1630 C CA . PRO A 1 215 ? 17.895 41.664 -29.346 1.00 58.66 215 PRO A CA 1
ATOM 1631 C C . PRO A 1 215 ? 17.956 42.414 -28.012 1.00 58.66 215 PRO A C 1
ATOM 1633 O O . PRO A 1 215 ? 18.668 43.415 -27.880 1.00 58.66 215 PRO A O 1
ATOM 1636 N N . ALA A 1 216 ? 17.184 41.935 -27.033 1.00 55.75 216 ALA A N 1
ATOM 1637 C CA . ALA A 1 216 ? 17.185 42.464 -25.677 1.00 55.75 216 ALA A CA 1
ATOM 1638 C C . ALA A 1 216 ? 18.627 42.500 -25.149 1.00 55.75 216 ALA A C 1
ATOM 1640 O O . ALA A 1 216 ? 19.355 41.509 -25.236 1.00 55.75 216 ALA A O 1
ATOM 1641 N N . LYS A 1 217 ? 19.049 43.666 -24.647 1.00 57.31 217 LYS A N 1
ATOM 1642 C CA . LYS A 1 217 ? 20.378 43.845 -24.056 1.00 57.31 217 LYS A CA 1
ATOM 1643 C C . LYS A 1 217 ? 20.565 42.800 -22.942 1.00 57.31 217 LYS A C 1
ATOM 1645 O O . LYS A 1 217 ? 19.632 42.626 -22.156 1.00 57.31 217 LYS A O 1
ATOM 1650 N N . PRO A 1 218 ? 21.724 42.121 -22.856 1.00 63.69 218 PRO A N 1
ATOM 1651 C CA . PRO A 1 218 ? 22.027 41.233 -21.741 1.00 63.69 218 PRO A CA 1
ATOM 1652 C C . PRO A 1 218 ? 21.794 41.977 -20.427 1.00 63.69 218 PRO A C 1
ATOM 1654 O O . PRO A 1 218 ? 22.291 43.090 -20.253 1.00 63.69 218 PRO A O 1
ATOM 1657 N N . PHE A 1 219 ? 20.997 41.388 -19.539 1.00 68.19 219 PHE A N 1
ATOM 1658 C CA . PHE A 1 219 ? 20.756 41.944 -18.216 1.00 68.19 219 PHE A CA 1
ATOM 1659 C C . PHE A 1 219 ? 22.083 41.955 -17.448 1.00 68.19 219 PHE A C 1
ATOM 1661 O O . PHE A 1 219 ? 22.627 40.897 -17.131 1.00 68.19 219 PHE A O 1
ATOM 1668 N N . VAL A 1 220 ? 22.631 43.145 -17.201 1.00 74.12 220 VAL A N 1
ATOM 1669 C CA . VAL A 1 220 ? 23.827 43.320 -16.375 1.00 74.12 220 VAL A CA 1
ATOM 1670 C C . VAL A 1 220 ? 23.340 43.549 -14.944 1.00 74.12 220 VAL A C 1
ATOM 1672 O O . VAL A 1 220 ? 22.626 44.529 -14.723 1.00 74.12 220 VAL A O 1
ATOM 1675 N N . PRO A 1 221 ? 23.658 42.662 -13.982 1.00 72.69 221 PRO A N 1
ATOM 1676 C CA . PRO A 1 221 ? 23.283 42.886 -12.593 1.00 72.69 221 PRO A CA 1
ATOM 1677 C C . PRO A 1 221 ? 23.917 44.194 -12.090 1.00 72.69 221 PRO A C 1
ATOM 1679 O O . PRO A 1 221 ? 25.039 44.513 -12.494 1.00 72.69 221 PRO A O 1
ATOM 1682 N N . PRO A 1 222 ? 23.231 44.959 -11.224 1.00 78.38 222 PRO A N 1
ATOM 1683 C CA . PRO A 1 222 ? 23.796 46.185 -10.682 1.00 78.38 222 PRO A CA 1
ATOM 1684 C C . PRO A 1 222 ? 25.068 45.882 -9.891 1.00 78.38 222 PRO A C 1
ATOM 1686 O O . PRO A 1 222 ? 25.138 44.888 -9.164 1.00 78.38 222 PRO A O 1
ATOM 1689 N N . THR A 1 223 ? 26.060 46.761 -10.004 1.00 83.62 223 THR A N 1
ATOM 1690 C CA . THR A 1 223 ? 27.255 46.724 -9.157 1.00 83.62 223 THR A CA 1
ATOM 1691 C C . THR A 1 223 ? 26.831 46.837 -7.687 1.00 83.62 223 THR A C 1
ATOM 1693 O O . THR A 1 223 ? 26.059 47.751 -7.373 1.00 83.62 223 THR A O 1
ATOM 1696 N N . PRO A 1 224 ? 27.297 45.938 -6.798 1.00 85.62 224 PRO A N 1
ATOM 1697 C CA . PRO A 1 224 ? 27.063 46.059 -5.364 1.00 85.62 224 PRO A CA 1
ATOM 1698 C C . PRO A 1 224 ? 27.611 47.382 -4.826 1.00 85.62 224 PRO A C 1
ATOM 1700 O O . PRO A 1 224 ? 28.619 47.884 -5.327 1.00 85.62 224 PRO A O 1
ATOM 1703 N N . ASP A 1 225 ? 26.957 47.922 -3.803 1.00 84.00 225 ASP A N 1
ATOM 1704 C CA . ASP A 1 225 ? 27.481 49.051 -3.033 1.00 84.00 225 ASP A CA 1
ATOM 1705 C C . ASP A 1 225 ? 28.729 48.633 -2.222 1.00 84.00 225 ASP A C 1
ATOM 1707 O O . ASP A 1 225 ? 29.080 47.450 -2.178 1.00 84.00 225 ASP A O 1
ATOM 1711 N N . VAL A 1 226 ? 29.393 49.586 -1.559 1.00 79.75 226 VAL A N 1
ATOM 1712 C CA . VAL A 1 226 ? 30.626 49.396 -0.768 1.00 79.75 226 VAL A CA 1
ATOM 1713 C C . VAL A 1 226 ? 30.498 48.248 0.247 1.00 79.75 226 VAL A C 1
ATOM 1715 O O . VAL A 1 226 ? 31.464 47.523 0.478 1.00 79.75 226 VAL A O 1
ATOM 1718 N N . ASP A 1 227 ? 29.290 48.009 0.766 1.00 86.62 227 ASP A N 1
ATOM 1719 C CA . ASP A 1 227 ? 28.983 46.940 1.727 1.00 86.62 227 ASP A CA 1
ATOM 1720 C C . ASP A 1 227 ? 28.535 45.608 1.083 1.00 86.62 227 ASP A C 1
ATOM 1722 O O . ASP A 1 227 ? 28.013 44.721 1.763 1.00 86.62 227 ASP A O 1
ATOM 1726 N N . GLY A 1 228 ? 28.667 45.450 -0.237 1.00 89.00 228 GLY A N 1
ATOM 1727 C CA . GLY A 1 228 ? 28.273 44.231 -0.958 1.00 89.00 228 GLY A CA 1
ATOM 1728 C C . GLY A 1 228 ? 26.756 44.019 -1.074 1.00 89.00 228 GLY A C 1
ATOM 1729 O O . GLY A 1 228 ? 26.295 42.907 -1.357 1.00 89.00 228 GLY A O 1
ATOM 1730 N N . ARG A 1 229 ? 25.961 45.071 -0.848 1.00 90.69 229 ARG A N 1
ATOM 1731 C CA . ARG A 1 229 ? 24.492 45.042 -0.913 1.00 90.69 229 ARG A CA 1
ATOM 1732 C C . ARG A 1 229 ? 23.982 45.643 -2.218 1.00 90.69 229 ARG A C 1
ATOM 1734 O O . ARG A 1 229 ? 24.615 46.518 -2.799 1.00 90.69 229 ARG A O 1
ATOM 1741 N N . VAL A 1 230 ? 22.829 45.166 -2.675 1.00 91.94 230 VAL A N 1
ATOM 1742 C CA . VAL A 1 230 ? 22.180 45.610 -3.913 1.00 91.94 230 VAL A CA 1
ATOM 1743 C C . VAL A 1 230 ? 20.737 46.012 -3.597 1.00 91.94 230 VAL A C 1
ATOM 1745 O O . VAL A 1 230 ? 20.054 45.274 -2.878 1.00 91.94 230 VAL A O 1
ATOM 1748 N N . PRO A 1 231 ? 20.249 47.160 -4.100 1.00 92.06 231 PRO A N 1
ATOM 1749 C CA . PRO A 1 231 ? 18.853 47.538 -3.937 1.00 92.06 231 PRO A CA 1
ATOM 1750 C C . PRO A 1 231 ? 17.958 46.671 -4.831 1.00 92.06 231 PRO A C 1
ATOM 1752 O O . PRO A 1 231 ? 18.183 46.558 -6.039 1.00 92.06 231 PRO A O 1
ATOM 1755 N N . ILE A 1 232 ? 16.914 46.089 -4.246 1.00 92.50 232 ILE A N 1
ATOM 1756 C CA . ILE A 1 232 ? 15.852 45.377 -4.964 1.00 92.50 232 ILE A CA 1
ATOM 1757 C C . ILE A 1 232 ? 14.488 45.984 -4.641 1.00 92.50 232 ILE A C 1
ATOM 1759 O O . ILE A 1 232 ? 14.258 46.432 -3.520 1.00 92.50 232 ILE A O 1
ATOM 1763 N N . VAL A 1 233 ? 13.580 45.975 -5.613 1.00 93.56 233 VAL A N 1
ATOM 1764 C CA . VAL A 1 233 ? 12.179 46.377 -5.462 1.00 93.56 233 VAL A CA 1
ATOM 1765 C C . VAL A 1 233 ? 11.329 45.126 -5.300 1.00 93.56 233 VAL A C 1
ATOM 1767 O O . VAL A 1 233 ? 11.325 44.242 -6.159 1.00 93.56 233 VAL A O 1
ATOM 1770 N N . ILE A 1 234 ? 10.595 45.038 -4.198 1.00 93.75 234 ILE A N 1
ATOM 1771 C CA . ILE A 1 234 ? 9.760 43.876 -3.894 1.00 93.75 234 ILE A CA 1
ATOM 1772 C C . ILE A 1 234 ? 8.519 43.868 -4.793 1.00 93.75 234 ILE A C 1
ATOM 1774 O O . ILE A 1 234 ? 7.743 44.818 -4.790 1.00 93.75 234 ILE A O 1
ATOM 1778 N N . LEU A 1 235 ? 8.291 42.790 -5.547 1.00 92.62 235 LEU A N 1
ATOM 1779 C CA . LEU A 1 235 ? 7.133 42.674 -6.447 1.00 92.62 235 LEU A CA 1
ATOM 1780 C C . LEU A 1 235 ? 5.944 41.950 -5.801 1.00 92.62 235 LEU A C 1
ATOM 1782 O O . LEU A 1 235 ? 4.813 42.085 -6.266 1.00 92.62 235 LEU A O 1
ATOM 1786 N N . ARG A 1 236 ? 6.181 41.153 -4.749 1.00 87.88 236 ARG A N 1
ATOM 1787 C CA . ARG A 1 236 ? 5.163 40.303 -4.108 1.00 87.88 236 ARG A CA 1
ATOM 1788 C C . ARG A 1 236 ? 5.213 40.411 -2.585 1.00 87.88 236 ARG A C 1
ATOM 1790 O O . ARG A 1 236 ? 6.285 40.476 -1.997 1.00 87.88 236 ARG A O 1
ATOM 1797 N N . HIS A 1 237 ? 4.046 40.381 -1.943 1.00 84.88 237 HIS A N 1
ATOM 1798 C CA . HIS A 1 237 ? 3.945 40.312 -0.483 1.00 84.88 237 HIS A CA 1
ATOM 1799 C C . HIS A 1 237 ? 4.363 38.934 0.051 1.00 84.88 237 HIS A C 1
ATOM 1801 O O . HIS A 1 237 ? 4.135 37.918 -0.604 1.00 84.88 237 HIS A O 1
ATOM 1807 N N . GLY A 1 238 ? 4.912 38.903 1.270 1.00 83.94 238 GLY A N 1
ATOM 1808 C CA . GLY A 1 238 ? 5.228 37.659 1.984 1.00 83.94 238 GLY A CA 1
ATOM 1809 C C . GLY A 1 238 ? 6.646 37.127 1.774 1.00 83.94 238 GLY A C 1
ATOM 1810 O O . GLY A 1 238 ? 6.901 35.971 2.089 1.00 83.94 238 GLY A O 1
ATOM 1811 N N . ILE A 1 239 ? 7.564 37.945 1.254 1.00 88.69 239 ILE A N 1
ATOM 1812 C CA . ILE A 1 239 ? 8.988 37.598 1.205 1.00 88.69 239 ILE A CA 1
ATOM 1813 C C . ILE A 1 239 ? 9.578 37.801 2.598 1.00 88.69 239 ILE A C 1
ATOM 1815 O O . ILE A 1 239 ? 9.442 38.876 3.176 1.00 88.69 239 ILE A O 1
ATOM 1819 N N . GLU A 1 240 ? 10.225 36.776 3.136 1.00 90.12 240 GLU A N 1
ATOM 1820 C CA . GLU A 1 240 ? 10.949 36.872 4.401 1.00 90.12 240 GLU A CA 1
ATOM 1821 C C . GLU A 1 240 ? 12.381 37.327 4.109 1.00 90.12 240 GLU A C 1
ATOM 1823 O O . GLU A 1 240 ? 13.135 36.649 3.411 1.00 90.12 240 GLU A O 1
ATOM 1828 N N . ILE A 1 241 ? 12.731 38.518 4.599 1.00 90.25 241 ILE A N 1
ATOM 1829 C CA . ILE A 1 241 ? 14.089 39.058 4.539 1.00 90.25 241 ILE A CA 1
ATOM 1830 C C . ILE A 1 241 ? 14.643 39.010 5.957 1.00 90.25 241 ILE A C 1
ATOM 1832 O O . ILE A 1 241 ? 14.002 39.476 6.898 1.00 90.25 241 ILE A O 1
ATOM 1836 N N . GLU A 1 242 ? 15.827 38.428 6.109 1.00 87.75 242 GLU A N 1
ATOM 1837 C CA . GLU A 1 242 ? 16.453 38.240 7.413 1.00 87.75 242 GLU A CA 1
ATOM 1838 C C . GLU A 1 242 ? 16.636 39.590 8.127 1.00 87.75 242 GLU A C 1
ATOM 1840 O O . GLU A 1 242 ? 17.238 40.523 7.593 1.00 87.75 242 GLU A O 1
ATOM 1845 N N . GLY A 1 243 ? 16.062 39.712 9.327 1.00 83.81 243 GLY A N 1
ATOM 1846 C CA . GLY A 1 243 ? 16.151 40.922 10.148 1.00 83.81 243 GLY A CA 1
ATOM 1847 C C . GLY A 1 243 ? 15.178 42.055 9.795 1.00 83.81 243 GLY A C 1
ATOM 1848 O O . GLY A 1 243 ? 15.304 43.135 10.373 1.00 83.81 243 GLY A O 1
ATOM 1849 N N . ARG A 1 244 ? 14.204 41.850 8.894 1.00 81.50 244 ARG A N 1
ATOM 1850 C CA . ARG A 1 244 ? 13.149 42.840 8.601 1.00 81.50 244 ARG A CA 1
ATOM 1851 C C . ARG A 1 244 ? 11.750 42.229 8.653 1.00 81.50 244 ARG A C 1
ATOM 1853 O O . ARG A 1 244 ? 11.498 41.180 8.066 1.00 81.50 244 ARG A O 1
ATOM 1860 N N . ASP A 1 245 ? 10.816 42.938 9.286 1.00 78.06 245 ASP A N 1
ATOM 1861 C CA . ASP A 1 245 ? 9.399 42.578 9.239 1.00 78.06 245 ASP A CA 1
ATOM 1862 C C . ASP A 1 245 ? 8.848 42.777 7.818 1.00 78.06 245 ASP A C 1
ATOM 1864 O O . ASP A 1 245 ? 8.904 43.872 7.263 1.00 78.06 245 ASP A O 1
ATOM 1868 N N . ARG A 1 246 ? 8.357 41.673 7.235 1.00 87.75 246 ARG A N 1
ATOM 1869 C CA . ARG A 1 246 ? 7.647 41.507 5.946 1.00 87.75 246 ARG A CA 1
ATOM 1870 C C . ARG A 1 246 ? 7.532 42.784 5.081 1.00 87.75 246 ARG A C 1
ATOM 1872 O O . ARG A 1 246 ? 6.541 43.512 5.218 1.00 87.75 246 ARG A O 1
ATOM 1879 N N . PRO A 1 247 ? 8.468 43.021 4.140 1.00 86.94 247 PRO A N 1
ATOM 1880 C CA . PRO A 1 247 ? 8.430 44.186 3.262 1.00 86.94 247 PRO A CA 1
ATOM 1881 C C . PRO A 1 247 ? 7.179 44.198 2.374 1.00 86.94 247 PRO A C 1
ATOM 1883 O O . PRO A 1 247 ? 6.604 43.155 2.025 1.00 86.94 247 PRO A O 1
ATOM 1886 N N . ARG A 1 248 ? 6.740 45.402 2.000 1.00 88.88 248 ARG A N 1
ATOM 1887 C CA . ARG A 1 248 ? 5.561 45.595 1.140 1.00 88.88 248 ARG A CA 1
ATOM 1888 C C . ARG A 1 248 ? 5.954 45.598 -0.338 1.00 88.88 248 ARG A C 1
ATOM 1890 O O . ARG A 1 248 ? 7.059 45.989 -0.696 1.00 88.88 248 ARG A O 1
ATOM 1897 N N . ALA A 1 249 ? 5.033 45.186 -1.212 1.00 89.81 249 ALA A N 1
ATOM 1898 C CA . ALA A 1 249 ? 5.235 45.320 -2.651 1.00 89.81 249 ALA A CA 1
ATOM 1899 C C . ALA A 1 249 ? 5.443 46.801 -3.028 1.00 89.81 249 ALA A C 1
ATOM 1901 O O . ALA A 1 249 ? 4.705 47.669 -2.562 1.00 89.81 249 ALA A O 1
ATOM 1902 N N . GLY A 1 250 ? 6.459 47.075 -3.845 1.00 87.94 250 GLY A N 1
ATOM 1903 C CA . GLY A 1 250 ? 6.925 48.411 -4.219 1.00 87.94 250 GLY A CA 1
ATOM 1904 C C . GLY A 1 250 ? 8.011 48.990 -3.305 1.00 87.94 250 GLY A C 1
ATOM 1905 O O . GLY A 1 250 ? 8.594 50.013 -3.652 1.00 87.94 250 GLY A O 1
ATOM 1906 N N . GLU A 1 251 ? 8.314 48.358 -2.167 1.00 90.00 251 GLU A N 1
ATOM 1907 C CA . GLU A 1 251 ? 9.384 48.811 -1.276 1.00 90.00 251 GLU A CA 1
ATOM 1908 C C . GLU A 1 251 ? 10.765 48.464 -1.852 1.00 90.00 251 GLU A C 1
ATOM 1910 O O . GLU A 1 251 ? 10.986 47.344 -2.325 1.00 90.00 251 GLU A O 1
ATOM 1915 N N . THR A 1 252 ? 11.696 49.419 -1.781 1.00 89.62 252 THR A N 1
ATOM 1916 C CA . THR A 1 252 ? 13.106 49.197 -2.120 1.00 89.62 252 THR A CA 1
ATOM 1917 C C . THR A 1 252 ? 13.873 48.776 -0.871 1.00 89.62 252 THR A C 1
ATOM 1919 O O . THR A 1 252 ? 13.888 49.495 0.128 1.00 89.62 252 THR A O 1
ATOM 1922 N N . VAL A 1 253 ? 14.532 47.619 -0.923 1.00 91.25 253 VAL A N 1
ATOM 1923 C CA . VAL A 1 253 ? 15.302 47.051 0.192 1.00 91.25 253 VAL A CA 1
ATOM 1924 C C . VAL A 1 253 ? 16.731 46.764 -0.262 1.00 91.25 253 VAL A C 1
ATOM 1926 O O . VAL A 1 253 ? 16.945 46.240 -1.352 1.00 91.25 253 VAL A O 1
ATOM 1929 N N . LEU A 1 254 ? 17.715 47.084 0.581 1.00 92.25 254 LEU A N 1
ATOM 1930 C CA . LEU A 1 254 ? 19.115 46.704 0.377 1.00 92.25 254 LEU A CA 1
ATOM 1931 C C . LEU A 1 254 ? 19.365 45.313 0.968 1.00 92.25 254 LEU A C 1
ATOM 1933 O O . LEU A 1 254 ? 19.272 45.137 2.183 1.00 92.25 254 LEU A O 1
ATOM 1937 N N . VAL A 1 255 ? 19.715 44.343 0.124 1.00 93.06 255 VAL A N 1
ATOM 1938 C CA . VAL A 1 255 ? 20.028 42.963 0.543 1.00 93.06 255 VAL A CA 1
ATOM 1939 C C . VAL A 1 255 ? 21.386 42.513 -0.013 1.00 93.06 255 VAL A C 1
ATOM 1941 O O . VAL A 1 255 ? 21.854 43.096 -0.995 1.00 93.06 255 VAL A O 1
ATOM 1944 N N . PRO A 1 256 ? 22.051 41.500 0.575 1.00 95.00 256 PRO A N 1
ATOM 1945 C CA . PRO A 1 256 ? 23.282 40.939 0.015 1.00 95.00 256 PRO A CA 1
ATOM 1946 C C . PRO A 1 256 ? 23.094 40.471 -1.435 1.00 95.00 256 PRO A C 1
ATOM 1948 O O . PRO A 1 256 ? 22.038 39.940 -1.789 1.00 95.00 256 PRO A O 1
ATOM 1951 N N . ALA A 1 257 ? 24.121 40.638 -2.273 1.00 91.69 257 ALA A N 1
ATOM 1952 C CA . ALA A 1 257 ? 24.036 40.370 -3.714 1.00 91.69 257 ALA A CA 1
ATOM 1953 C C . ALA A 1 257 ? 23.545 38.946 -4.061 1.00 91.69 257 ALA A C 1
ATOM 1955 O O . ALA A 1 257 ? 22.756 38.769 -4.993 1.00 91.69 257 ALA A O 1
ATOM 1956 N N . GLU A 1 258 ? 23.957 37.939 -3.287 1.00 91.44 258 GLU A N 1
ATOM 1957 C CA . GLU A 1 258 ? 23.523 36.547 -3.471 1.00 91.44 258 GLU A CA 1
ATOM 1958 C C . GLU A 1 258 ? 22.017 36.372 -3.230 1.00 91.44 258 GLU A C 1
ATOM 1960 O O . GLU A 1 258 ? 21.325 35.699 -3.998 1.00 91.44 258 GLU A O 1
ATOM 1965 N N . GLN A 1 259 ? 21.487 37.042 -2.205 1.00 93.81 259 GLN A N 1
ATOM 1966 C CA . GLN A 1 259 ? 20.073 36.989 -1.848 1.00 93.81 259 GLN A CA 1
ATOM 1967 C C . GLN A 1 259 ? 19.213 37.766 -2.856 1.00 93.81 259 GLN A C 1
ATOM 1969 O O . GLN A 1 259 ? 18.152 37.288 -3.261 1.00 93.81 259 GLN A O 1
ATOM 1974 N N . ALA A 1 260 ? 19.703 38.914 -3.342 1.00 93.44 260 ALA A N 1
ATOM 1975 C CA . ALA A 1 260 ? 19.068 39.663 -4.429 1.00 93.44 260 ALA A CA 1
ATOM 1976 C C . ALA A 1 260 ? 18.910 38.796 -5.688 1.00 93.44 260 ALA A C 1
ATOM 1978 O O . ALA A 1 260 ? 17.818 38.707 -6.251 1.00 93.44 260 ALA A O 1
ATOM 1979 N N . ALA A 1 261 ? 19.976 38.101 -6.100 1.00 91.50 261 ALA A N 1
ATOM 1980 C CA . ALA A 1 261 ? 19.941 37.221 -7.265 1.00 91.50 261 ALA A CA 1
ATOM 1981 C C . ALA A 1 261 ? 18.931 36.072 -7.099 1.00 91.50 261 ALA A C 1
ATOM 1983 O O . ALA A 1 261 ? 18.254 35.707 -8.064 1.00 91.50 261 ALA A O 1
ATOM 1984 N N . ALA A 1 262 ? 18.794 35.525 -5.887 1.00 91.88 262 ALA A N 1
ATOM 1985 C CA . ALA A 1 262 ? 17.799 34.500 -5.585 1.00 91.88 262 ALA A CA 1
ATOM 1986 C C . ALA A 1 262 ? 16.361 35.039 -5.703 1.00 91.88 262 ALA A C 1
ATOM 1988 O O . ALA A 1 262 ? 15.523 34.407 -6.351 1.00 91.88 262 ALA A O 1
ATOM 1989 N N . PHE A 1 263 ? 16.079 36.224 -5.151 1.00 93.44 263 PHE A N 1
ATOM 1990 C CA . PHE A 1 263 ? 14.744 36.827 -5.219 1.00 93.44 263 PHE A CA 1
ATOM 1991 C C . PHE A 1 263 ? 14.336 37.235 -6.637 1.00 93.44 263 PHE A C 1
ATOM 1993 O O . PHE A 1 263 ? 13.183 37.017 -7.020 1.00 93.44 263 PHE A O 1
ATOM 2000 N N . VAL A 1 264 ? 15.268 37.767 -7.431 1.00 92.94 264 VAL A N 1
ATOM 2001 C CA . VAL A 1 264 ? 15.002 38.157 -8.824 1.00 92.94 264 VAL A CA 1
ATOM 2002 C C . VAL A 1 264 ? 14.813 36.927 -9.708 1.00 92.94 264 VAL A C 1
ATOM 2004 O O . VAL A 1 264 ? 13.854 36.857 -10.475 1.00 92.94 264 VAL A O 1
ATOM 2007 N N . ARG A 1 265 ? 15.645 35.890 -9.543 1.00 91.94 265 ARG A N 1
ATOM 2008 C CA . ARG A 1 265 ? 15.469 34.614 -10.259 1.00 91.94 265 ARG A CA 1
ATOM 2009 C C . ARG A 1 265 ? 14.141 33.936 -9.909 1.00 91.94 265 ARG A C 1
ATOM 2011 O O . ARG A 1 265 ? 13.540 33.301 -10.770 1.00 91.94 265 ARG A O 1
ATOM 2018 N N . GLY A 1 266 ? 13.677 34.091 -8.668 1.00 90.88 266 GLY A N 1
ATOM 2019 C CA . GLY A 1 266 ? 12.367 33.618 -8.214 1.00 90.88 266 GLY A CA 1
ATOM 2020 C C . GLY A 1 266 ? 11.179 34.470 -8.682 1.00 90.88 266 GLY A C 1
ATOM 2021 O O . GLY A 1 266 ? 10.034 34.084 -8.449 1.00 90.88 266 GLY A O 1
ATOM 2022 N N . GLY A 1 267 ? 11.418 35.618 -9.328 1.00 91.00 267 GLY A N 1
ATOM 2023 C CA . GLY A 1 267 ? 10.370 36.549 -9.757 1.00 91.00 267 GLY A CA 1
ATOM 2024 C C . GLY A 1 267 ? 9.634 37.232 -8.599 1.00 91.00 267 GLY A C 1
ATOM 2025 O O . GLY A 1 267 ? 8.501 37.694 -8.768 1.00 91.00 267 GLY A O 1
ATOM 2026 N N . SER A 1 268 ? 10.246 37.258 -7.414 1.00 92.56 268 SER A N 1
ATOM 2027 C CA . SER A 1 268 ? 9.685 37.863 -6.202 1.00 92.56 268 SER A CA 1
ATOM 2028 C C . SER A 1 268 ? 10.113 39.328 -6.041 1.00 92.56 268 SER A C 1
ATOM 2030 O O . SER A 1 268 ? 9.422 40.100 -5.376 1.00 92.56 268 SER A O 1
ATOM 2032 N N . ALA A 1 269 ? 11.208 39.730 -6.688 1.00 94.19 269 ALA A N 1
ATOM 2033 C CA . ALA A 1 269 ? 11.718 41.097 -6.714 1.00 94.19 269 ALA A CA 1
ATOM 2034 C C . ALA A 1 269 ? 12.294 41.449 -8.098 1.00 94.19 269 ALA A C 1
ATOM 2036 O O . ALA A 1 269 ? 12.528 40.554 -8.909 1.00 94.19 269 ALA A O 1
ATOM 2037 N N . ASP A 1 270 ? 12.545 42.735 -8.341 1.00 93.44 270 ASP A N 1
ATOM 2038 C CA . ASP A 1 270 ? 13.338 43.239 -9.472 1.00 93.44 270 ASP A CA 1
ATOM 2039 C C . ASP A 1 270 ? 14.508 44.092 -8.955 1.00 93.44 270 ASP A C 1
ATOM 2041 O O . ASP A 1 270 ? 14.472 44.570 -7.820 1.00 93.44 270 ASP A O 1
ATOM 2045 N N . TYR A 1 271 ? 15.558 44.289 -9.749 1.00 91.81 271 TYR A N 1
ATOM 2046 C CA . TYR A 1 271 ? 16.667 45.156 -9.345 1.00 91.81 271 TYR A CA 1
ATOM 2047 C C . TYR A 1 271 ? 16.249 46.631 -9.407 1.00 91.81 271 TYR A C 1
ATOM 2049 O O . TYR A 1 271 ? 15.702 47.098 -10.405 1.00 91.81 271 TYR A O 1
ATOM 2057 N N . GLY A 1 272 ? 16.507 47.381 -8.332 1.00 86.06 272 GLY A N 1
ATOM 2058 C CA . GLY A 1 272 ? 16.218 48.814 -8.282 1.00 86.06 272 GLY A CA 1
ATOM 2059 C C . GLY A 1 272 ? 17.169 49.621 -9.170 1.00 86.06 272 GLY A C 1
ATOM 2060 O O . GLY A 1 272 ? 18.321 49.238 -9.378 1.00 86.06 272 GLY A O 1
ATOM 2061 N N . ALA A 1 273 ? 16.707 50.763 -9.686 1.00 79.50 273 ALA A N 1
ATOM 2062 C CA . ALA A 1 273 ? 17.569 51.682 -10.425 1.00 79.50 273 ALA A CA 1
ATOM 2063 C C . ALA A 1 273 ? 18.689 52.216 -9.508 1.00 79.50 273 ALA A C 1
ATOM 2065 O O . ALA A 1 273 ? 18.412 52.782 -8.449 1.00 79.50 273 ALA A O 1
ATOM 2066 N N . GLN A 1 274 ? 19.954 52.051 -9.915 1.00 69.88 274 GLN A N 1
ATOM 2067 C CA . GLN A 1 274 ? 21.099 52.648 -9.219 1.00 69.88 274 GLN A CA 1
ATOM 2068 C C . GLN A 1 274 ? 20.920 54.173 -9.167 1.00 69.88 274 GLN A C 1
ATOM 2070 O O . GLN A 1 274 ? 20.802 54.822 -10.204 1.00 69.88 274 GLN A O 1
ATOM 2075 N N . GLY A 1 275 ? 20.874 54.733 -7.957 1.00 66.06 275 GLY A N 1
ATOM 2076 C CA . GLY A 1 275 ? 20.683 56.169 -7.726 1.00 66.06 275 GLY A CA 1
ATOM 2077 C C . GLY A 1 275 ? 19.276 56.582 -7.285 1.00 66.06 275 GLY A C 1
ATOM 2078 O O . GLY A 1 275 ? 19.056 57.764 -7.034 1.00 66.06 275 GLY A O 1
ATOM 2079 N N . ALA A 1 276 ? 18.332 55.644 -7.145 1.00 59.09 276 ALA A N 1
ATOM 2080 C CA . ALA A 1 276 ? 17.114 55.904 -6.385 1.00 59.09 276 ALA A CA 1
ATOM 2081 C C . ALA A 1 276 ? 17.474 55.929 -4.894 1.00 59.09 276 ALA A C 1
ATOM 2083 O O . ALA A 1 276 ? 17.702 54.882 -4.293 1.00 59.09 276 ALA A O 1
ATOM 2084 N N . ASP A 1 277 ? 17.580 57.129 -4.325 1.00 61.84 277 ASP A N 1
ATOM 2085 C CA . ASP A 1 277 ? 17.817 57.325 -2.898 1.00 61.84 277 ASP A CA 1
ATOM 2086 C C . ASP A 1 277 ? 16.705 56.597 -2.109 1.00 61.84 277 ASP A C 1
ATOM 2088 O O . ASP A 1 277 ? 15.532 56.981 -2.219 1.00 61.84 277 ASP A O 1
ATOM 2092 N N . PRO A 1 278 ? 17.011 55.512 -1.366 1.00 58.66 278 PRO A N 1
ATOM 2093 C CA . PRO A 1 278 ? 15.994 54.672 -0.729 1.00 58.66 278 PRO A CA 1
ATOM 2094 C C . PRO A 1 278 ? 15.198 55.419 0.353 1.00 58.66 278 PRO A C 1
ATOM 2096 O O . PRO A 1 278 ? 14.185 54.909 0.829 1.00 58.66 278 PRO A O 1
ATOM 2099 N N . PHE A 1 279 ? 15.624 56.634 0.712 1.00 57.59 279 PHE A N 1
ATOM 2100 C CA . PHE A 1 279 ? 14.975 57.507 1.686 1.00 57.59 279 PHE A CA 1
ATOM 2101 C C . PHE A 1 279 ? 14.185 58.670 1.065 1.00 57.59 279 PHE A C 1
ATOM 2103 O O . PHE A 1 279 ? 13.571 59.441 1.798 1.00 57.59 279 PHE A O 1
ATOM 2110 N N . ALA A 1 280 ? 14.134 58.793 -0.268 1.00 58.12 280 ALA A N 1
ATOM 2111 C CA . ALA A 1 280 ? 13.358 59.847 -0.935 1.00 58.12 280 ALA A CA 1
ATOM 2112 C C . ALA A 1 280 ? 11.832 59.601 -0.918 1.00 58.12 280 ALA A C 1
ATOM 2114 O O . ALA A 1 280 ? 11.052 60.484 -1.278 1.00 58.12 280 ALA A O 1
ATOM 2115 N N . GLY A 1 281 ? 11.382 58.418 -0.482 1.00 55.91 281 GLY A N 1
ATOM 2116 C CA . GLY A 1 281 ? 9.976 58.142 -0.189 1.00 55.91 281 GLY A CA 1
ATOM 2117 C C . GLY A 1 281 ? 9.602 58.705 1.180 1.00 55.91 281 GLY A C 1
ATOM 2118 O O . GLY A 1 281 ? 9.953 58.113 2.195 1.00 55.91 281 GLY A O 1
ATOM 2119 N N . GLY A 1 282 ? 8.924 59.856 1.185 1.00 50.81 282 GLY A N 1
ATOM 2120 C CA . GLY A 1 282 ? 8.591 60.652 2.368 1.00 50.81 282 GLY A CA 1
ATOM 2121 C C . GLY A 1 282 ? 8.187 59.849 3.607 1.00 50.81 282 GLY A C 1
ATOM 2122 O O . GLY A 1 282 ? 7.358 58.939 3.539 1.00 50.81 282 GLY A O 1
ATOM 2123 N N . GLN A 1 283 ? 8.762 60.231 4.753 1.00 44.50 283 GLN A N 1
ATOM 2124 C CA . GLN A 1 283 ? 8.280 59.802 6.061 1.00 44.50 283 GLN A CA 1
ATOM 2125 C C . GLN A 1 283 ? 6.765 60.054 6.134 1.00 44.50 283 GLN A C 1
ATOM 2127 O O . GLN A 1 283 ? 6.343 61.194 5.928 1.00 44.50 283 GLN A O 1
ATOM 2132 N N . PRO A 1 284 ? 5.928 59.038 6.408 1.00 47.94 284 PRO A N 1
ATOM 2133 C CA . PRO A 1 284 ? 4.541 59.299 6.743 1.00 47.94 284 PRO A CA 1
ATOM 2134 C C . PRO A 1 284 ? 4.524 60.104 8.045 1.00 47.94 284 PRO A C 1
ATOM 2136 O O . PRO A 1 284 ? 5.068 59.648 9.053 1.00 47.94 284 PRO A O 1
ATOM 2139 N N . ASP A 1 285 ? 3.926 61.297 8.002 1.00 44.78 285 ASP A N 1
ATOM 2140 C CA . ASP A 1 285 ? 3.640 62.134 9.167 1.00 44.78 285 ASP A CA 1
ATOM 2141 C C . ASP A 1 285 ? 2.940 61.287 10.238 1.00 44.78 285 ASP A C 1
ATOM 2143 O O . ASP A 1 285 ? 1.739 61.009 10.180 1.00 44.78 285 ASP A O 1
ATOM 2147 N N . LEU A 1 286 ? 3.714 60.846 11.230 1.00 43.66 286 LEU A N 1
ATOM 2148 C CA . LEU A 1 286 ? 3.203 60.278 12.467 1.00 43.66 286 LEU A CA 1
ATOM 2149 C C . LEU A 1 286 ? 2.625 61.438 13.276 1.00 43.66 286 LEU A C 1
ATOM 2151 O O . LEU A 1 286 ? 3.294 62.048 14.111 1.00 43.66 286 LEU A O 1
ATOM 2155 N N . VAL A 1 287 ? 1.360 61.745 12.989 1.00 51.81 287 VAL A N 1
ATOM 2156 C CA . VAL A 1 287 ? 0.505 62.589 13.820 1.00 51.81 287 VAL A CA 1
ATOM 2157 C C . VAL A 1 287 ? 0.526 62.020 15.238 1.00 51.81 287 VAL A C 1
ATOM 2159 O O . VAL A 1 287 ? -0.047 60.970 15.529 1.00 51.81 287 VAL A O 1
ATOM 2162 N N . ARG A 1 288 ? 1.232 62.730 16.123 1.00 49.66 288 ARG A N 1
ATOM 2163 C CA . ARG A 1 288 ? 1.109 62.619 17.575 1.00 49.66 288 ARG A CA 1
ATOM 2164 C C . ARG A 1 288 ? -0.323 62.988 17.956 1.00 49.66 288 ARG A C 1
ATOM 2166 O O . ARG A 1 288 ? -0.629 64.170 18.050 1.00 49.66 288 ARG A O 1
ATOM 2173 N N . ASN A 1 289 ? -1.158 61.996 18.235 1.00 46.06 289 ASN A N 1
ATOM 2174 C CA . ASN A 1 289 ? -2.303 62.194 19.115 1.00 46.06 289 ASN A CA 1
ATOM 2175 C C . ASN A 1 289 ? -1.897 61.719 20.511 1.00 46.06 289 ASN A C 1
ATOM 2177 O O . ASN A 1 289 ? -1.835 60.522 20.782 1.00 46.06 289 ASN A O 1
ATOM 2181 N N . GLN A 1 290 ? -1.544 62.688 21.355 1.00 53.78 290 GLN A N 1
ATOM 2182 C CA . GLN A 1 290 ? -1.759 62.581 22.790 1.00 53.78 290 GLN A CA 1
ATOM 2183 C C . GLN A 1 290 ? -3.190 63.049 23.050 1.00 53.78 290 GLN A C 1
ATOM 2185 O O . GLN A 1 290 ? -3.475 64.220 22.824 1.00 53.78 290 GLN A O 1
ATOM 2190 N N . GLU A 1 291 ? -4.045 62.120 23.463 1.00 47.12 291 GLU A N 1
ATOM 2191 C CA . GLU A 1 291 ? -5.085 62.243 24.496 1.00 47.12 291 GLU A CA 1
ATOM 2192 C C . GLU A 1 291 ? -5.574 60.831 24.845 1.00 47.12 291 GLU A C 1
ATOM 2194 O O . GLU A 1 291 ? -5.792 60.029 23.905 1.00 47.12 291 GLU A O 1
#

Sequence (291 aa):
MGLIADILGNIRAAGAKPAPRALADVEAALARLGNERNAARAAVADAMRERDELLLVDETDARIADLDALADRHRLTLERCDKAEPLLLAELEDLRSAAKQACWQDLRARYDAAALEYANAMRGAIQRQAQMLNLNDEARRQGFEREVMSTFIPPTRMLTIEALNDFEAAIERAREMARPNPAPAPRPAPKVAAAPPPPPAPRPKPKPAAAPPSPAKPFVPPTPDVDGRVPIVILRHGIEIEGRDRPRAGETVLVPAEQAAAFVRGGSADYGAQGADPFAGGQPDLVRNQE

Radius of gyration: 40.12 Å; chains: 1; bounding box: 77×78×108 Å

Secondary structure (DSSP, 8-state):
--HHHHHHHHHHS-SSPPPPPPHHHHHHHHHHHHHHHHHHHHHHHHHHHHHHHHHHTT--HHHHHHHHHHHHHHHHHHHHHHHHHHHHHHHHHHHHHHHHHHHHHHHHHHHHHHHHHHHHHHHHHHHHHHHHHHHHHHHHHTT-HHHHHHS-----TT--HHHHHHHHHHHHHHHHHHSPPPPPPPPPPP----PPPPPPPPPPPPS---PPPPPPPP-PPPPP-TTSEEEEEE-STT--BTTBS-PPTT-EEEEEHHHHHHHHHTTSEEEPPTT--TT-S----------

Foldseek 3Di:
DDLLCVLVVVVVVDPPDDDQDDLVVLVVSLVSLVVLLVVLVVLLVVLVVVLVVCVVVVHDPVVNVVSVVSNVVSVVSNVSSVVRNVVSVVSSVVNVVVVVVVVVVVVVVVVLVVLVVVLVVLVVVVVVLVVVVVVLVVCVVVPVVVVSVPDDDDPPPPRDPVVSVVSVVVSVVVVVVVPPDPDPDPDPDPPPDPDPPDDPDDDPDDDDDDDDDDDDDPDDADDADPVQWFWKAFQDWDDDDPPDDTDDHRQIDTDHPVVRVVCVVVVGIGGDDPPPPNCPPDDDPPPDDDD

pLDDT: mean 85.54, std 14.41, range [43.28, 98.06]

Organism: NCBI:txid1473586